Protein AF-A0A8J3HNH3-F1 (afdb_monomer)

Radius of gyration: 20.87 Å; Cα contacts (8 Å, |Δi|>4): 394; chains: 1; bounding box: 49×55×54 Å

Structure (mmCIF, N/CA/C/O backbone):
data_AF-A0A8J3HNH3-F1
#
_entry.id   AF-A0A8J3HNH3-F1
#
loop_
_atom_site.group_PDB
_atom_site.id
_atom_site.type_symbol
_atom_site.label_atom_id
_atom_site.label_alt_id
_atom_site.label_comp_id
_atom_site.label_asym_id
_atom_site.label_entity_id
_atom_site.label_seq_id
_atom_site.pdbx_PDB_ins_code
_atom_site.Cartn_x
_atom_site.Cartn_y
_atom_site.Cartn_z
_atom_site.occupancy
_atom_site.B_iso_or_equiv
_atom_site.auth_seq_id
_atom_site.auth_comp_id
_atom_site.auth_asym_id
_atom_site.auth_atom_id
_atom_site.pdbx_PDB_model_num
ATOM 1 N N . MET A 1 1 ? 29.403 0.605 -7.554 1.00 23.56 1 MET A N 1
ATOM 2 C CA . MET A 1 1 ? 28.646 -0.046 -6.464 1.00 23.56 1 MET A CA 1
ATOM 3 C C . MET A 1 1 ? 27.361 0.737 -6.252 1.00 23.56 1 MET A C 1
ATOM 5 O O . MET A 1 1 ? 27.418 1.837 -5.718 1.00 23.56 1 MET A O 1
ATOM 9 N N . MET A 1 2 ? 26.238 0.238 -6.774 1.00 25.95 2 MET A N 1
ATOM 10 C CA . MET A 1 2 ? 24.921 0.852 -6.581 1.00 25.95 2 MET A CA 1
ATOM 11 C C . MET A 1 2 ? 24.388 0.459 -5.201 1.00 25.95 2 MET A C 1
ATOM 13 O O . MET A 1 2 ? 24.412 -0.712 -4.838 1.00 25.95 2 MET A O 1
ATOM 17 N N . THR A 1 3 ? 23.973 1.441 -4.407 1.00 26.77 3 THR A N 1
ATOM 18 C CA . THR A 1 3 ? 23.458 1.225 -3.056 1.00 26.77 3 THR A CA 1
ATOM 19 C C . THR A 1 3 ? 22.008 0.740 -3.096 1.00 26.77 3 THR A C 1
ATOM 21 O O . THR A 1 3 ? 21.167 1.254 -3.833 1.00 26.77 3 THR A O 1
ATOM 24 N N . THR A 1 4 ? 21.731 -0.237 -2.238 1.00 31.80 4 THR A N 1
ATOM 25 C CA . THR A 1 4 ? 20.471 -0.948 -1.958 1.00 31.80 4 THR A CA 1
ATOM 26 C C . THR A 1 4 ? 19.219 -0.076 -1.754 1.00 31.80 4 THR A C 1
ATOM 28 O O . THR A 1 4 ? 18.109 -0.596 -1.719 1.00 31.80 4 THR A O 1
ATOM 31 N N . SER A 1 5 ? 19.354 1.248 -1.634 1.00 29.47 5 SER A N 1
ATOM 32 C CA . SER A 1 5 ? 18.271 2.178 -1.296 1.00 29.47 5 SER A CA 1
ATOM 33 C C . SER A 1 5 ? 17.443 2.697 -2.480 1.00 29.47 5 SER A C 1
ATOM 35 O O . SER A 1 5 ? 16.354 3.218 -2.251 1.00 29.47 5 SER A O 1
ATOM 37 N N . ARG A 1 6 ? 17.901 2.568 -3.736 1.00 34.47 6 ARG A N 1
ATOM 38 C CA . ARG A 1 6 ? 17.205 3.177 -4.896 1.00 34.47 6 ARG A CA 1
ATOM 39 C C . ARG A 1 6 ? 16.018 2.375 -5.441 1.00 34.47 6 ARG A C 1
ATOM 41 O O . ARG A 1 6 ? 15.126 2.959 -6.036 1.00 34.47 6 ARG A O 1
ATOM 48 N N . TRP A 1 7 ? 15.974 1.063 -5.219 1.00 31.06 7 TRP A N 1
ATOM 49 C CA . TRP A 1 7 ? 14.894 0.197 -5.721 1.00 31.06 7 TRP A CA 1
ATOM 50 C C . TRP A 1 7 ? 13.784 0.042 -4.674 1.00 31.06 7 TRP A C 1
ATOM 52 O O . TRP A 1 7 ? 12.621 -0.180 -4.990 1.00 31.06 7 TRP A O 1
ATOM 62 N N . LEU A 1 8 ? 14.160 0.204 -3.402 1.00 34.78 8 LEU A N 1
ATOM 63 C CA . LEU A 1 8 ? 13.345 -0.076 -2.222 1.00 34.78 8 LEU A CA 1
ATOM 64 C C . LEU A 1 8 ? 12.588 1.141 -1.673 1.00 34.78 8 LEU A C 1
ATOM 66 O O . LEU A 1 8 ? 11.903 1.017 -0.661 1.00 34.78 8 LEU A O 1
ATOM 70 N N . GLY A 1 9 ? 12.658 2.305 -2.325 1.00 30.52 9 GLY A N 1
ATOM 71 C CA . GLY A 1 9 ? 12.018 3.537 -1.847 1.00 30.52 9 GLY A CA 1
ATOM 72 C C . GLY A 1 9 ? 10.480 3.528 -1.805 1.00 30.52 9 GLY A C 1
ATOM 73 O O . GLY A 1 9 ? 9.892 4.558 -1.470 1.00 30.52 9 GLY A O 1
ATOM 74 N N . TYR A 1 10 ? 9.821 2.418 -2.166 1.00 40.72 10 TYR A N 1
ATOM 75 C CA . TYR A 1 10 ? 8.392 2.429 -2.508 1.00 40.72 10 TYR A CA 1
ATOM 76 C C . TYR A 1 10 ? 7.541 1.274 -1.974 1.00 40.72 10 TYR A C 1
ATOM 78 O O . TYR A 1 10 ? 6.319 1.410 -1.946 1.00 40.72 10 TYR A O 1
ATOM 86 N N . LEU A 1 11 ? 8.127 0.183 -1.478 1.00 33.00 11 LEU A N 1
ATOM 87 C CA . LEU A 1 11 ? 7.339 -1.030 -1.209 1.00 33.00 11 LEU A CA 1
ATOM 88 C C . LEU A 1 11 ? 6.757 -1.122 0.214 1.00 33.00 11 LEU A C 1
ATOM 90 O O . LEU A 1 11 ? 5.915 -1.975 0.475 1.00 33.00 11 LEU A O 1
ATOM 94 N N . SER A 1 12 ? 7.123 -0.215 1.124 1.00 33.56 12 SER A N 1
ATOM 95 C CA . SER A 1 12 ? 6.609 -0.214 2.503 1.00 33.56 12 SER A CA 1
ATOM 96 C C . SER A 1 12 ? 6.764 1.146 3.195 1.00 33.56 12 SER A C 1
ATOM 98 O O . SER A 1 12 ? 7.046 1.214 4.394 1.00 33.56 12 SER A O 1
ATOM 100 N N . ASP A 1 13 ? 6.591 2.262 2.485 1.00 36.34 13 ASP A N 1
ATOM 101 C CA . ASP A 1 13 ? 6.639 3.568 3.150 1.00 36.34 13 ASP A CA 1
ATOM 102 C C . ASP A 1 13 ? 5.290 3.859 3.835 1.00 36.34 13 ASP A C 1
ATOM 104 O O . ASP A 1 13 ? 4.590 4.821 3.524 1.00 36.34 13 ASP A O 1
ATOM 108 N N . GLU A 1 14 ? 4.924 3.023 4.818 1.00 35.59 14 GLU A N 1
ATOM 109 C CA . GLU A 1 14 ? 3.932 3.380 5.841 1.00 35.59 14 GLU A CA 1
ATOM 110 C C . GLU A 1 14 ? 4.350 4.676 6.575 1.00 35.59 14 GLU A C 1
ATOM 112 O O . GLU A 1 14 ? 3.524 5.416 7.095 1.00 35.59 14 GLU A O 1
ATOM 117 N N . SER A 1 15 ? 5.631 5.038 6.489 1.00 35.09 15 SER A N 1
ATOM 118 C CA . SER A 1 15 ? 6.194 6.357 6.799 1.00 35.09 15 SER A CA 1
ATOM 119 C C . SER A 1 15 ? 5.564 7.527 6.009 1.00 35.09 15 SER A C 1
ATOM 121 O O . SER A 1 15 ? 5.600 8.666 6.464 1.00 35.09 15 SER A O 1
ATOM 123 N N . ARG A 1 16 ? 4.942 7.282 4.842 1.00 40.62 16 ARG A N 1
ATOM 124 C CA . ARG A 1 16 ? 4.192 8.279 4.038 1.00 40.62 16 ARG A CA 1
ATOM 125 C C . ARG A 1 16 ? 2.677 8.230 4.257 1.00 40.62 16 ARG A C 1
ATOM 127 O O . ARG A 1 16 ? 1.937 8.929 3.549 1.00 40.62 16 ARG A O 1
ATOM 134 N N . VAL A 1 17 ? 2.176 7.429 5.203 1.00 41.94 17 VAL A N 1
ATOM 135 C CA . VAL A 1 17 ? 0.729 7.260 5.485 1.00 41.94 17 VAL A CA 1
ATOM 136 C C . VAL A 1 17 ? 0.026 8.581 5.793 1.00 41.94 17 VAL A C 1
ATOM 138 O O . VAL A 1 17 ? -1.179 8.690 5.614 1.00 41.94 17 VAL A O 1
ATOM 141 N N . THR A 1 18 ? 0.773 9.630 6.111 1.00 47.69 18 THR A N 1
ATOM 142 C CA . THR A 1 18 ? 0.213 10.876 6.614 1.00 47.69 18 THR A CA 1
ATOM 143 C C . THR A 1 18 ? 0.353 12.078 5.660 1.00 47.69 18 THR A C 1
ATOM 145 O O . THR A 1 18 ? -0.045 13.184 6.019 1.00 47.69 18 THR A O 1
ATOM 148 N N . ALA A 1 19 ? 0.918 11.925 4.450 1.00 56.12 19 ALA A N 1
ATOM 149 C CA . ALA A 1 19 ? 1.040 13.040 3.496 1.00 56.12 19 ALA A CA 1
ATOM 150 C C . ALA A 1 19 ? -0.303 13.379 2.812 1.00 56.12 19 ALA A C 1
ATOM 152 O O . ALA A 1 19 ? -0.907 12.528 2.160 1.00 56.12 19 ALA A O 1
ATOM 153 N N . THR A 1 20 ? -0.751 14.631 2.925 1.00 63.88 20 THR A N 1
ATOM 154 C CA . THR A 1 20 ? -1.959 15.137 2.251 1.00 63.88 20 THR A CA 1
ATOM 155 C C . THR A 1 20 ? -1.769 15.223 0.731 1.00 63.88 20 THR A C 1
ATOM 157 O O . THR A 1 20 ? -0.636 15.289 0.248 1.00 63.88 20 THR A O 1
ATOM 160 N N . VAL A 1 21 ? -2.870 15.256 -0.032 1.00 69.88 21 VAL A N 1
ATOM 161 C CA . VAL A 1 21 ? -2.839 15.393 -1.504 1.00 69.88 21 VAL A CA 1
ATOM 162 C C . VAL A 1 21 ? -1.989 16.595 -1.966 1.00 69.88 21 VAL A C 1
ATOM 164 O O . VAL A 1 21 ? -1.092 16.365 -2.775 1.00 69.88 21 VAL A O 1
ATOM 167 N N . PRO A 1 22 ? -2.120 17.820 -1.403 1.00 70.31 22 PRO A N 1
ATOM 168 C CA . PRO A 1 22 ? -1.242 18.943 -1.760 1.00 70.31 22 PRO A CA 1
ATOM 169 C C . PRO A 1 22 ? 0.253 18.648 -1.611 1.00 70.31 22 PRO A C 1
ATOM 171 O O . PRO A 1 22 ? 1.041 18.927 -2.510 1.00 70.31 22 PRO A O 1
ATOM 174 N N . ARG A 1 23 ? 0.650 18.001 -0.510 1.00 71.25 23 ARG A N 1
ATOM 175 C CA . ARG A 1 23 ? 2.059 17.660 -0.257 1.00 71.25 23 ARG A CA 1
ATOM 176 C C . ARG A 1 23 ? 2.581 16.603 -1.221 1.00 71.25 23 ARG A C 1
ATOM 178 O O . ARG A 1 23 ? 3.775 16.567 -1.512 1.00 71.25 23 ARG A O 1
ATOM 185 N N . LEU A 1 24 ? 1.715 15.694 -1.661 1.00 75.06 24 LEU A N 1
ATOM 186 C CA . LEU A 1 24 ? 2.072 14.720 -2.683 1.00 75.06 24 LEU A CA 1
ATOM 187 C C . LEU A 1 24 ? 2.256 15.407 -4.042 1.00 75.06 24 LEU A C 1
ATOM 189 O O . LEU A 1 24 ? 3.242 15.091 -4.701 1.00 75.06 24 LEU A O 1
ATOM 193 N N . CYS A 1 25 ? 1.429 16.398 -4.401 1.00 79.12 25 CYS A N 1
ATOM 194 C CA . CYS A 1 25 ? 1.632 17.203 -5.614 1.00 79.12 25 CYS A CA 1
ATOM 195 C C . CYS A 1 25 ? 3.011 17.870 -5.642 1.00 79.12 25 CYS A C 1
ATOM 197 O O . CYS A 1 25 ? 3.749 17.682 -6.605 1.00 79.12 25 CYS A O 1
ATOM 199 N N . ASP A 1 26 ? 3.401 18.571 -4.570 1.00 79.56 26 ASP A N 1
ATOM 200 C CA . ASP A 1 26 ? 4.705 19.254 -4.504 1.00 79.56 26 ASP A CA 1
ATOM 201 C C . ASP A 1 26 ? 5.871 18.262 -4.659 1.00 79.56 26 ASP A C 1
ATOM 203 O O . ASP A 1 26 ? 6.874 18.523 -5.329 1.00 79.56 26 ASP A O 1
ATOM 207 N N . LYS A 1 27 ? 5.743 17.078 -4.043 1.00 81.00 27 LYS A N 1
ATOM 208 C CA . LYS A 1 27 ? 6.756 16.024 -4.160 1.00 81.00 27 LYS A CA 1
ATOM 209 C C . LYS A 1 27 ? 6.830 15.470 -5.582 1.00 81.00 27 LYS A C 1
ATOM 211 O O . LYS A 1 27 ? 7.944 15.257 -6.052 1.00 81.00 27 LYS A O 1
ATOM 216 N N . VAL A 1 28 ? 5.694 15.240 -6.242 1.00 83.94 28 VAL A N 1
ATOM 217 C CA . VAL A 1 28 ? 5.644 14.777 -7.638 1.00 83.94 28 VAL A CA 1
ATOM 218 C C . VAL A 1 28 ? 6.275 15.814 -8.564 1.00 83.94 28 VAL A C 1
ATOM 220 O O . VAL A 1 28 ? 7.138 15.457 -9.357 1.00 83.94 28 VAL A O 1
ATOM 223 N N . GLU A 1 29 ? 5.927 17.094 -8.424 1.00 85.12 29 GLU A N 1
ATOM 224 C CA . GLU A 1 29 ? 6.492 18.186 -9.231 1.00 85.12 29 GLU A CA 1
ATOM 225 C C . GLU A 1 29 ? 8.011 18.242 -9.157 1.00 85.12 29 GLU A C 1
ATOM 227 O O . GLU A 1 29 ? 8.688 18.255 -10.188 1.00 85.12 29 GLU A O 1
ATOM 232 N N . ARG A 1 30 ? 8.540 18.222 -7.932 1.00 84.38 30 ARG A N 1
ATOM 233 C CA . ARG A 1 30 ? 9.980 18.198 -7.703 1.00 84.38 30 ARG A CA 1
ATOM 234 C C . ARG A 1 30 ? 10.616 16.955 -8.323 1.00 84.38 30 ARG A C 1
ATOM 236 O O . ARG A 1 30 ? 11.609 17.077 -9.033 1.00 84.38 30 ARG A O 1
ATOM 243 N N . ARG A 1 31 ? 10.026 15.771 -8.122 1.00 84.50 31 ARG A N 1
ATOM 244 C CA . ARG A 1 31 ? 10.547 14.530 -8.716 1.00 84.50 31 ARG A CA 1
ATOM 245 C C . ARG A 1 31 ? 10.584 14.589 -10.236 1.00 84.50 31 ARG A C 1
ATOM 247 O O . ARG A 1 31 ? 11.608 14.230 -10.798 1.00 84.50 31 ARG A O 1
ATOM 254 N N . LEU A 1 32 ? 9.534 15.102 -10.876 1.00 86.62 32 LEU A N 1
ATOM 255 C CA . LEU A 1 32 ? 9.482 15.290 -12.327 1.00 86.62 32 LEU A CA 1
ATOM 256 C C . LEU A 1 32 ? 10.570 16.246 -12.838 1.00 86.62 32 LEU A C 1
ATOM 258 O O . LEU A 1 32 ? 11.081 16.043 -13.933 1.00 86.62 32 LEU A O 1
ATOM 262 N N . SER A 1 33 ? 10.941 17.276 -12.069 1.00 87.19 33 SER A N 1
ATOM 263 C CA . SER A 1 33 ? 12.029 18.195 -12.447 1.00 87.19 33 SER A CA 1
ATOM 264 C C . SER A 1 33 ? 13.440 17.626 -12.252 1.00 87.19 33 SER A C 1
ATOM 266 O O . SER A 1 33 ? 14.394 18.157 -12.811 1.00 87.19 33 SER A O 1
ATOM 268 N N . GLU A 1 34 ? 13.577 16.551 -11.473 1.00 88.00 34 GLU A N 1
ATOM 269 C CA . GLU A 1 34 ? 14.856 15.932 -11.097 1.00 88.00 34 GLU A CA 1
ATOM 270 C C . GLU A 1 34 ? 15.147 14.639 -11.885 1.00 88.00 34 GLU A C 1
ATOM 272 O O . GLU A 1 34 ? 16.095 13.922 -11.553 1.00 88.00 34 GLU A O 1
ATOM 277 N N . ILE A 1 35 ? 14.326 14.299 -12.889 1.00 88.56 35 ILE A N 1
ATOM 278 C CA . ILE A 1 35 ? 14.467 13.048 -13.644 1.00 88.56 35 ILE A CA 1
ATOM 279 C C . ILE A 1 35 ? 15.736 13.081 -14.494 1.00 88.56 35 ILE A C 1
ATOM 281 O O . ILE A 1 35 ? 15.908 13.899 -15.393 1.00 88.56 35 ILE A O 1
ATOM 285 N N . THR A 1 36 ? 16.610 12.124 -14.214 1.00 89.56 36 THR A N 1
ATOM 286 C CA . THR A 1 36 ? 17.877 11.883 -14.908 1.00 89.56 36 THR A CA 1
ATOM 287 C C . THR A 1 36 ? 18.074 10.410 -15.269 1.00 89.56 36 THR A C 1
ATOM 289 O O . THR A 1 36 ? 18.963 10.096 -16.056 1.00 89.56 36 THR A O 1
ATOM 292 N N . CYS A 1 37 ? 17.257 9.497 -14.729 1.00 88.56 37 CYS A N 1
ATOM 293 C CA . CYS A 1 37 ? 17.340 8.062 -15.004 1.00 88.56 37 CYS A CA 1
ATOM 294 C C . CYS A 1 37 ? 15.979 7.348 -14.917 1.00 88.56 37 CYS A C 1
ATOM 296 O O . CYS A 1 37 ? 15.042 7.849 -14.290 1.00 88.56 37 CYS A O 1
ATOM 298 N N . THR A 1 38 ? 15.910 6.134 -15.478 1.00 90.06 38 THR A N 1
ATOM 299 C CA . THR A 1 38 ? 14.727 5.252 -15.495 1.00 90.06 38 THR A CA 1
ATOM 300 C C . THR A 1 38 ? 14.096 5.062 -14.118 1.00 90.06 38 THR A C 1
ATOM 302 O O . THR A 1 38 ? 12.878 5.144 -13.982 1.00 90.06 38 THR A O 1
ATOM 305 N N . ALA A 1 39 ? 14.909 4.858 -13.076 1.00 87.38 39 ALA A N 1
ATOM 306 C CA . ALA A 1 39 ? 14.407 4.669 -11.716 1.00 87.38 39 ALA A CA 1
ATOM 307 C C . ALA A 1 39 ? 13.527 5.851 -11.280 1.00 87.38 39 ALA A C 1
ATOM 309 O O . ALA A 1 39 ? 12.406 5.648 -10.823 1.00 87.38 39 ALA A O 1
ATOM 310 N N . GLN A 1 40 ? 13.990 7.087 -11.507 1.00 87.81 40 GLN A N 1
ATOM 311 C CA . GLN A 1 40 ? 13.272 8.304 -11.118 1.00 87.81 40 GLN A CA 1
ATOM 312 C C . GLN A 1 40 ? 11.948 8.496 -11.873 1.00 87.81 40 GLN A C 1
ATOM 314 O O . GLN A 1 40 ? 11.040 9.129 -11.335 1.00 87.81 40 GLN A O 1
ATOM 319 N N . VAL A 1 41 ? 11.812 7.928 -13.077 1.00 91.50 41 VAL A N 1
ATOM 320 C CA . VAL A 1 41 ? 10.540 7.907 -13.815 1.00 91.50 41 VAL A CA 1
ATOM 321 C C . VAL A 1 41 ? 9.505 7.067 -13.063 1.00 91.50 41 VAL A C 1
ATOM 323 O O . VAL A 1 41 ? 8.431 7.577 -12.743 1.00 91.50 41 VAL A O 1
ATOM 326 N N . PHE A 1 42 ? 9.848 5.824 -12.703 1.00 90.50 42 PHE A N 1
ATOM 327 C CA . PHE A 1 42 ? 8.978 4.960 -11.891 1.00 90.50 42 PHE A CA 1
ATOM 328 C C . PHE A 1 42 ? 8.700 5.569 -10.512 1.00 90.50 42 PHE A C 1
ATOM 330 O O . PHE A 1 42 ? 7.571 5.541 -10.034 1.00 90.50 42 PHE A O 1
ATOM 337 N N . GLU A 1 43 ? 9.702 6.184 -9.875 1.00 86.12 43 GLU A N 1
ATOM 338 C CA . GLU A 1 43 ? 9.522 6.881 -8.597 1.00 86.12 43 GLU A CA 1
ATOM 339 C C . GLU A 1 43 ? 8.439 7.970 -8.666 1.00 86.12 43 GLU A C 1
ATOM 341 O O . GLU A 1 43 ? 7.570 8.054 -7.792 1.00 86.12 43 GLU A O 1
ATOM 346 N N . ALA A 1 44 ? 8.514 8.826 -9.690 1.00 87.81 44 ALA A N 1
ATOM 347 C CA . ALA A 1 44 ? 7.594 9.939 -9.878 1.00 87.81 44 ALA A CA 1
ATOM 348 C C . ALA A 1 44 ? 6.185 9.448 -10.234 1.00 87.81 44 ALA A C 1
ATOM 350 O O . ALA A 1 44 ? 5.213 9.910 -9.631 1.00 87.81 44 ALA A O 1
ATOM 351 N N . ALA A 1 45 ? 6.079 8.495 -11.164 1.00 91.38 45 ALA A N 1
ATOM 352 C CA . ALA A 1 45 ? 4.808 7.938 -11.612 1.00 91.38 45 ALA A CA 1
ATOM 353 C C . ALA A 1 45 ? 4.086 7.181 -10.488 1.00 91.38 45 ALA A C 1
ATOM 355 O O . ALA A 1 45 ? 2.930 7.486 -10.196 1.00 91.38 45 ALA A O 1
ATOM 356 N N . ASN A 1 46 ? 4.786 6.316 -9.751 1.00 89.12 46 ASN A N 1
ATOM 357 C CA . ASN A 1 46 ? 4.219 5.605 -8.608 1.00 89.12 46 ASN A CA 1
ATOM 358 C C . ASN A 1 46 ? 3.754 6.562 -7.490 1.00 89.12 46 ASN A C 1
ATOM 360 O O . ASN A 1 46 ? 2.695 6.372 -6.886 1.00 89.12 46 ASN A O 1
ATOM 364 N N . LEU A 1 47 ? 4.520 7.625 -7.211 1.00 86.19 47 LEU A N 1
ATOM 365 C CA . LEU A 1 47 ? 4.108 8.646 -6.243 1.00 86.19 47 LEU A CA 1
ATOM 366 C C . LEU A 1 47 ? 2.844 9.388 -6.699 1.00 86.19 47 LEU A C 1
ATOM 368 O O . LEU A 1 47 ? 1.977 9.697 -5.878 1.00 86.19 47 LEU A O 1
ATOM 372 N N . PHE A 1 48 ? 2.740 9.661 -7.997 1.00 89.12 48 PHE A N 1
ATOM 373 C CA . PHE A 1 48 ? 1.579 10.303 -8.590 1.00 89.12 48 PHE A CA 1
ATOM 374 C C . PHE A 1 48 ? 0.350 9.383 -8.602 1.00 89.12 48 PHE A C 1
ATOM 376 O O . PHE A 1 48 ? -0.732 9.822 -8.221 1.00 89.12 48 PHE A O 1
ATOM 383 N N . ALA A 1 49 ? 0.508 8.091 -8.902 1.00 89.50 49 ALA A N 1
ATOM 384 C CA . ALA A 1 49 ? -0.563 7.102 -8.788 1.00 89.50 49 ALA A CA 1
ATOM 385 C C . ALA A 1 49 ? -1.117 7.022 -7.351 1.00 89.50 49 ALA A C 1
ATOM 387 O O . ALA A 1 49 ? -2.333 7.023 -7.148 1.00 89.50 49 ALA A O 1
ATOM 388 N N . LEU A 1 50 ? -0.245 7.047 -6.332 1.00 83.06 50 LEU A N 1
ATOM 389 C CA . LEU A 1 50 ? -0.663 7.122 -4.925 1.00 83.06 50 LEU A CA 1
ATOM 390 C C . LEU A 1 50 ? -1.439 8.412 -4.616 1.00 83.06 50 LEU A C 1
ATOM 392 O O . LEU A 1 50 ? -2.420 8.381 -3.869 1.00 83.06 50 LEU A O 1
ATOM 396 N N . MET A 1 51 ? -0.992 9.546 -5.157 1.00 84.31 51 MET A N 1
ATOM 397 C CA . MET A 1 51 ? -1.672 10.831 -5.002 1.00 84.31 51 MET A CA 1
ATOM 398 C C . MET A 1 51 ? -3.083 10.792 -5.600 1.00 84.31 51 MET A C 1
ATOM 400 O O . MET A 1 51 ? -4.029 11.168 -4.910 1.00 84.31 51 MET A O 1
ATOM 404 N N . LEU A 1 52 ? -3.225 10.305 -6.837 1.00 84.75 52 LEU A N 1
ATOM 405 C CA . LEU A 1 52 ? -4.509 10.155 -7.529 1.00 84.75 52 LEU A CA 1
ATOM 406 C C . LEU A 1 52 ? -5.456 9.239 -6.753 1.00 84.75 52 LEU A C 1
ATOM 408 O O . LEU A 1 52 ? -6.594 9.617 -6.482 1.00 84.75 52 LEU A O 1
ATOM 412 N N . PHE A 1 53 ? -4.962 8.087 -6.291 1.00 82.25 53 PHE A N 1
ATOM 413 C CA . PHE A 1 53 ? -5.744 7.179 -5.455 1.00 82.25 53 PHE A CA 1
ATOM 414 C C . PHE A 1 53 ? -6.253 7.865 -4.177 1.00 82.25 53 PHE A C 1
ATOM 416 O O . PHE A 1 53 ? -7.429 7.753 -3.839 1.00 82.25 53 PHE A O 1
ATOM 423 N N . ARG A 1 54 ? -5.400 8.633 -3.482 1.00 76.00 54 ARG A N 1
ATOM 424 C CA . ARG A 1 54 ? -5.803 9.394 -2.282 1.00 76.00 54 ARG A CA 1
ATOM 425 C C . ARG A 1 54 ? -6.780 10.528 -2.578 1.00 76.00 54 ARG A C 1
ATOM 427 O O . ARG A 1 54 ? -7.550 10.889 -1.696 1.00 76.00 54 ARG A O 1
ATOM 434 N N . ALA A 1 55 ? -6.750 11.081 -3.785 1.00 75.19 55 ALA A N 1
ATOM 435 C CA . ALA A 1 55 ? -7.720 12.066 -4.251 1.00 75.19 55 ALA A CA 1
ATOM 436 C C . ALA A 1 55 ? -9.056 11.432 -4.694 1.00 75.19 55 ALA A C 1
ATOM 438 O O . ALA A 1 55 ? -9.949 12.152 -5.128 1.00 75.19 55 ALA A O 1
ATOM 439 N N . GLY A 1 56 ? -9.203 10.102 -4.612 1.00 76.00 56 GLY A N 1
ATOM 440 C CA . GLY A 1 56 ? -10.382 9.375 -5.091 1.00 76.00 56 GLY A CA 1
ATOM 441 C C . GLY A 1 56 ? -10.402 9.140 -6.607 1.00 76.00 56 GLY A C 1
ATOM 442 O O . GLY A 1 56 ? -11.339 8.530 -7.117 1.00 76.00 56 GLY A O 1
ATOM 443 N N . MET A 1 57 ? -9.360 9.557 -7.330 1.00 83.94 57 MET A N 1
ATOM 444 C CA . MET A 1 57 ? -9.222 9.441 -8.788 1.00 83.94 57 MET A CA 1
ATOM 445 C C . MET A 1 57 ? -8.667 8.058 -9.164 1.00 83.94 57 MET A C 1
ATOM 447 O O . MET A 1 57 ? -7.538 7.906 -9.630 1.00 83.94 57 MET A O 1
ATOM 451 N N . THR A 1 58 ? -9.456 7.020 -8.880 1.00 85.94 58 THR A N 1
ATOM 452 C CA . THR A 1 58 ? -9.038 5.610 -8.990 1.00 85.94 58 THR A CA 1
ATOM 453 C C . THR A 1 58 ? -8.728 5.189 -10.430 1.00 85.94 58 THR A C 1
ATOM 455 O O . THR A 1 58 ? -7.747 4.478 -10.658 1.00 85.94 58 THR A O 1
ATOM 458 N N . ASP A 1 59 ? -9.517 5.648 -11.401 1.00 90.06 59 ASP A N 1
ATOM 459 C CA . ASP A 1 59 ? -9.328 5.301 -12.815 1.00 90.06 59 ASP A CA 1
ATOM 460 C C . ASP A 1 59 ? -8.076 5.962 -13.406 1.00 90.06 59 ASP A C 1
ATOM 462 O O . ASP A 1 59 ? -7.318 5.328 -14.145 1.00 90.06 59 ASP A O 1
ATOM 466 N N . ASP A 1 60 ? -7.783 7.200 -13.006 1.00 91.50 60 ASP A N 1
ATOM 467 C CA . ASP A 1 60 ? -6.547 7.879 -13.395 1.00 91.50 60 ASP A CA 1
ATOM 468 C C . ASP A 1 60 ? -5.327 7.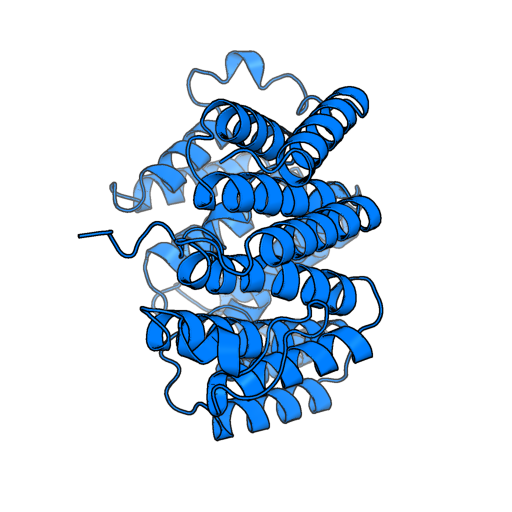197 -12.763 1.00 91.50 60 ASP A C 1
ATOM 470 O O . ASP A 1 60 ? -4.320 6.969 -13.433 1.00 91.50 60 ASP A O 1
ATOM 474 N N . ALA A 1 61 ? -5.420 6.789 -11.490 1.00 91.06 61 ALA A N 1
ATOM 475 C CA . ALA A 1 61 ? -4.356 6.028 -10.833 1.00 91.06 61 ALA A CA 1
ATOM 476 C C . ALA A 1 61 ? -4.072 4.702 -11.563 1.00 91.06 61 ALA A C 1
ATOM 478 O O . ALA A 1 61 ? -2.910 4.337 -11.765 1.00 91.06 61 ALA A O 1
ATOM 479 N N . ARG A 1 62 ? -5.127 4.003 -12.003 1.00 93.44 62 ARG A N 1
ATOM 480 C CA . ARG A 1 62 ? -5.035 2.781 -12.817 1.00 93.44 62 ARG A CA 1
ATOM 481 C C . ARG A 1 62 ? -4.377 3.057 -14.170 1.00 93.44 62 ARG A C 1
ATOM 483 O O . ARG A 1 62 ? -3.492 2.307 -14.577 1.00 93.44 62 ARG A O 1
ATOM 490 N N . THR A 1 63 ? -4.762 4.147 -14.830 1.00 95.56 63 THR A N 1
ATOM 491 C CA . THR A 1 63 ? -4.187 4.581 -16.113 1.00 95.56 63 THR A CA 1
ATOM 492 C C . THR A 1 63 ? -2.682 4.812 -15.999 1.00 95.56 63 THR A C 1
ATOM 494 O O . THR A 1 63 ? -1.920 4.295 -16.818 1.00 95.56 63 THR A O 1
ATOM 497 N N . VAL A 1 64 ? -2.234 5.505 -14.947 1.00 95.31 64 VAL A N 1
ATOM 498 C CA . VAL A 1 64 ? -0.802 5.726 -14.685 1.00 95.31 64 VAL A CA 1
ATOM 499 C C . VAL A 1 64 ? -0.070 4.401 -14.458 1.00 95.31 64 VAL A C 1
ATOM 501 O O . VAL A 1 64 ? 0.964 4.176 -15.080 1.00 95.31 64 VAL A O 1
ATOM 504 N N . CYS A 1 65 ? -0.625 3.479 -13.663 1.00 96.25 65 CYS A N 1
ATOM 505 C CA . CYS A 1 65 ? 0.015 2.180 -13.412 1.00 96.25 65 CYS A CA 1
ATOM 506 C C . CYS A 1 65 ? 0.170 1.345 -14.699 1.00 96.25 65 CYS A C 1
ATOM 508 O O . CYS A 1 65 ? 1.222 0.749 -14.931 1.00 96.25 65 CYS A O 1
ATOM 510 N N . HIS A 1 66 ? -0.843 1.318 -15.572 1.00 97.12 66 HIS A N 1
ATOM 511 C CA . HIS A 1 66 ? -0.717 0.656 -16.876 1.00 97.12 66 HIS A CA 1
ATOM 512 C C . HIS A 1 66 ? 0.310 1.350 -17.780 1.00 97.12 66 HIS A C 1
ATOM 514 O O . HIS A 1 66 ? 1.056 0.673 -18.489 1.00 97.12 66 HIS A O 1
ATOM 520 N N . ALA A 1 67 ? 0.400 2.681 -17.736 1.00 96.94 67 ALA A N 1
ATOM 521 C CA . ALA A 1 67 ? 1.412 3.425 -18.479 1.00 96.94 67 ALA A CA 1
ATOM 522 C C . ALA A 1 67 ? 2.839 3.132 -17.981 1.00 96.94 67 ALA A C 1
ATOM 524 O O . ALA A 1 67 ? 3.746 3.012 -18.807 1.00 96.94 67 ALA A O 1
ATOM 525 N N . GLU A 1 68 ? 3.040 2.941 -16.672 1.00 96.44 68 GLU A N 1
ATOM 526 C CA . GLU A 1 68 ? 4.313 2.485 -16.092 1.00 96.44 68 GLU A CA 1
ATOM 527 C C . GLU A 1 68 ? 4.698 1.082 -16.584 1.00 96.44 68 GLU A C 1
ATOM 529 O O . GLU A 1 68 ? 5.840 0.862 -16.989 1.00 96.44 68 GLU A O 1
ATOM 534 N N . LEU A 1 69 ? 3.749 0.140 -16.620 1.00 97.00 69 LEU A N 1
ATOM 535 C CA . LEU A 1 69 ? 3.988 -1.207 -17.154 1.00 97.00 69 LEU A CA 1
ATOM 536 C C . LEU A 1 69 ? 4.303 -1.181 -18.657 1.00 97.00 69 LEU A C 1
ATOM 538 O O . LEU A 1 69 ? 5.239 -1.839 -19.113 1.00 97.00 69 LEU A O 1
ATOM 542 N N . ALA A 1 70 ? 3.581 -0.373 -19.435 1.00 96.50 70 ALA A N 1
ATOM 543 C CA . ALA A 1 70 ? 3.864 -0.191 -20.855 1.00 96.50 70 ALA A CA 1
ATOM 544 C C . ALA A 1 70 ? 5.237 0.467 -21.087 1.00 96.50 70 ALA A C 1
ATOM 546 O O . ALA A 1 70 ? 5.956 0.087 -22.014 1.00 96.50 70 ALA A O 1
ATOM 547 N N . PHE A 1 71 ? 5.620 1.435 -20.246 1.00 95.62 71 PHE A N 1
ATOM 548 C CA . PHE A 1 71 ? 6.956 2.029 -20.255 1.00 95.62 71 PHE A CA 1
ATOM 549 C C . PHE A 1 71 ? 8.025 0.978 -19.965 1.00 95.62 71 PHE A C 1
ATOM 551 O O . PHE A 1 71 ? 8.986 0.896 -20.727 1.00 95.62 71 PHE A O 1
ATOM 558 N N . ALA A 1 72 ? 7.822 0.123 -18.955 1.00 95.50 72 ALA A N 1
ATOM 559 C CA . ALA A 1 72 ? 8.721 -0.986 -18.657 1.00 95.50 72 ALA A CA 1
ATOM 560 C C . ALA A 1 72 ? 8.940 -1.873 -19.891 1.00 95.50 72 ALA A C 1
ATOM 562 O O . ALA A 1 72 ? 10.075 -2.057 -20.328 1.00 95.50 72 ALA A O 1
ATOM 563 N N . LEU A 1 73 ? 7.857 -2.349 -20.514 1.00 95.50 73 LEU A N 1
ATOM 564 C CA . LEU A 1 73 ? 7.921 -3.237 -21.679 1.00 95.50 73 LEU A CA 1
ATOM 565 C C . LEU A 1 73 ? 8.655 -2.609 -22.876 1.00 95.50 73 LEU A C 1
ATOM 567 O O . LEU A 1 73 ? 9.406 -3.304 -23.560 1.00 95.50 73 LEU A O 1
ATOM 571 N N . ARG A 1 74 ? 8.528 -1.293 -23.105 1.00 94.69 74 ARG A N 1
ATOM 572 C CA . ARG A 1 74 ? 9.291 -0.584 -24.156 1.00 94.69 74 ARG A CA 1
ATOM 573 C C . ARG A 1 74 ? 10.805 -0.571 -23.917 1.00 94.69 74 ARG A C 1
ATOM 575 O O . ARG A 1 74 ? 11.560 -0.302 -24.852 1.00 94.69 74 ARG A O 1
ATOM 582 N N . ARG A 1 75 ? 11.263 -0.841 -22.691 1.00 93.06 75 ARG A N 1
ATOM 583 C CA . ARG A 1 75 ? 12.691 -0.950 -22.356 1.00 93.06 75 ARG A CA 1
ATOM 584 C C . ARG A 1 75 ? 13.247 -2.359 -22.513 1.00 93.06 75 ARG A C 1
ATOM 586 O O . ARG A 1 75 ? 14.443 -2.556 -22.300 1.00 93.06 75 ARG A O 1
ATOM 593 N N . ARG A 1 76 ? 12.424 -3.338 -22.893 1.00 93.69 76 ARG A N 1
ATOM 594 C CA . ARG A 1 76 ? 12.889 -4.700 -23.160 1.00 93.69 76 ARG A CA 1
ATOM 595 C C . ARG A 1 76 ? 14.041 -4.678 -24.170 1.00 93.69 76 ARG A C 1
ATOM 597 O O . ARG A 1 76 ? 13.958 -4.040 -25.216 1.00 93.69 76 ARG A O 1
ATOM 604 N N . GLY A 1 77 ? 15.133 -5.359 -23.827 1.00 91.88 77 GLY A N 1
ATOM 605 C CA . GLY A 1 77 ? 16.355 -5.405 -24.637 1.00 91.88 77 GLY A CA 1
ATOM 606 C C . GLY A 1 77 ? 17.314 -4.220 -24.456 1.00 91.88 77 GLY A C 1
ATOM 607 O O . GLY A 1 77 ? 18.405 -4.249 -25.020 1.00 91.88 77 GLY A O 1
ATOM 608 N N . ARG A 1 78 ? 16.966 -3.197 -23.661 1.00 93.69 78 ARG A N 1
ATOM 609 C CA . ARG A 1 78 ? 17.915 -2.149 -23.249 1.00 93.69 78 ARG A CA 1
ATOM 610 C C . ARG A 1 78 ? 18.835 -2.655 -22.135 1.00 93.69 78 ARG A C 1
ATOM 612 O O . ARG A 1 78 ? 18.518 -3.617 -21.437 1.00 93.69 78 ARG A O 1
ATOM 619 N N . SER A 1 79 ? 19.971 -1.985 -21.941 1.00 92.56 79 SER A N 1
ATOM 620 C CA . SER A 1 79 ? 20.964 -2.359 -20.921 1.00 92.56 79 SER A CA 1
ATOM 621 C C . SER A 1 79 ? 20.424 -2.305 -19.488 1.00 92.56 79 SER A C 1
ATOM 623 O O . SER A 1 79 ? 20.919 -3.021 -18.626 1.00 92.56 79 SER A O 1
ATOM 625 N N . ASP A 1 80 ? 19.408 -1.478 -19.236 1.00 91.38 80 ASP A N 1
ATOM 626 C CA . ASP A 1 80 ? 18.733 -1.326 -17.945 1.00 91.38 80 ASP A CA 1
ATOM 627 C C . ASP A 1 80 ? 17.478 -2.209 -17.804 1.00 91.38 80 ASP A C 1
ATOM 629 O O . ASP A 1 80 ? 16.730 -2.075 -16.831 1.00 91.38 80 ASP A O 1
ATOM 633 N N . TRP A 1 81 ? 17.228 -3.130 -18.747 1.00 94.19 81 TRP A N 1
ATOM 634 C CA . TRP A 1 81 ? 16.107 -4.074 -18.668 1.00 94.19 81 TRP A CA 1
ATOM 635 C C . TRP A 1 81 ? 16.071 -4.859 -17.347 1.00 94.19 81 TRP A C 1
ATOM 637 O O . TRP A 1 81 ? 15.009 -4.885 -16.724 1.00 94.19 81 TRP A O 1
ATOM 647 N N . PRO A 1 82 ? 17.192 -5.422 -16.846 1.00 92.31 82 PRO A N 1
ATOM 648 C CA . PRO A 1 82 ? 17.178 -6.174 -15.590 1.00 92.31 82 PRO A CA 1
ATOM 649 C C . PRO A 1 82 ? 16.668 -5.380 -14.380 1.00 92.31 82 PRO A C 1
ATOM 651 O O . PRO A 1 82 ? 16.010 -5.932 -13.499 1.00 92.31 82 PRO A O 1
ATOM 654 N N . GLU A 1 83 ? 16.958 -4.081 -14.340 1.00 90.56 83 GLU A N 1
ATOM 655 C CA . GLU A 1 83 ? 16.535 -3.172 -13.271 1.00 90.56 83 GLU A CA 1
ATOM 656 C C . GLU A 1 83 ? 15.079 -2.737 -13.484 1.00 90.56 83 GLU A C 1
ATOM 658 O O . GLU A 1 83 ? 14.274 -2.713 -12.554 1.00 90.56 83 GLU A O 1
ATOM 663 N N . THR A 1 84 ? 14.708 -2.493 -14.742 1.00 92.56 84 THR A N 1
ATOM 664 C CA . THR A 1 84 ? 13.344 -2.141 -15.155 1.00 92.56 84 THR A CA 1
ATOM 665 C C . THR A 1 84 ? 12.325 -3.223 -14.796 1.00 92.56 84 THR A C 1
ATOM 667 O O . THR A 1 84 ? 11.230 -2.900 -14.337 1.00 92.56 84 THR A O 1
ATOM 670 N N . VAL A 1 85 ? 12.691 -4.502 -14.937 1.00 91.56 85 VAL A N 1
ATOM 671 C CA . VAL A 1 85 ? 11.859 -5.642 -14.514 1.00 91.56 85 VAL A CA 1
ATOM 672 C C . VAL A 1 85 ? 11.498 -5.543 -13.031 1.00 91.56 85 VAL A C 1
ATOM 674 O O . VAL A 1 85 ? 10.349 -5.776 -12.659 1.00 91.56 85 VAL A O 1
ATOM 677 N N . ALA A 1 86 ? 12.447 -5.151 -12.177 1.00 90.38 86 ALA A N 1
ATOM 678 C CA . ALA A 1 86 ? 12.182 -4.980 -10.753 1.00 90.38 86 ALA A CA 1
ATOM 679 C C . ALA A 1 86 ? 11.289 -3.762 -10.469 1.00 90.38 86 ALA A C 1
ATOM 681 O O . ALA A 1 86 ? 10.400 -3.851 -9.623 1.00 90.38 86 ALA A O 1
ATOM 682 N N . PHE A 1 87 ? 11.467 -2.651 -11.193 1.00 90.38 87 PHE A N 1
ATOM 683 C CA . PHE A 1 87 ? 10.606 -1.473 -11.037 1.00 90.38 87 PHE A CA 1
ATOM 684 C C . PHE A 1 87 ? 9.153 -1.741 -11.447 1.00 90.38 87 PHE A C 1
ATOM 686 O O . PHE A 1 87 ? 8.240 -1.256 -10.781 1.00 90.38 87 PHE A O 1
ATOM 693 N N . ALA A 1 88 ? 8.925 -2.569 -12.471 1.00 93.38 88 ALA A N 1
ATOM 694 C CA . ALA A 1 88 ? 7.589 -2.921 -12.960 1.00 93.38 88 ALA A CA 1
ATOM 695 C C . ALA A 1 88 ? 6.723 -3.685 -11.937 1.00 93.38 88 ALA A C 1
ATOM 697 O O . ALA A 1 88 ? 5.496 -3.696 -12.038 1.00 93.38 88 ALA A O 1
ATOM 698 N N . VAL A 1 89 ? 7.331 -4.285 -10.911 1.00 92.19 89 VAL A N 1
ATOM 699 C CA . VAL A 1 89 ? 6.595 -4.981 -9.845 1.00 92.19 89 VAL A CA 1
ATOM 700 C C . VAL A 1 89 ? 5.740 -4.012 -9.016 1.00 92.19 89 VAL A C 1
ATOM 702 O O . VAL A 1 89 ? 4.653 -4.374 -8.570 1.00 92.19 89 VAL A O 1
ATOM 705 N N . GLN A 1 90 ? 6.173 -2.762 -8.836 1.00 88.69 90 GLN A N 1
ATOM 706 C CA . GLN A 1 90 ? 5.432 -1.775 -8.047 1.00 88.69 90 GLN A CA 1
ATOM 707 C C . GLN A 1 90 ? 4.085 -1.352 -8.674 1.00 88.69 90 GLN A C 1
ATOM 709 O O . GLN A 1 90 ? 3.074 -1.438 -7.970 1.00 88.69 90 GLN A O 1
ATOM 714 N N . PRO A 1 91 ? 4.005 -0.918 -9.949 1.00 93.44 91 PRO A N 1
ATOM 715 C CA . PRO A 1 91 ? 2.721 -0.603 -10.571 1.00 93.44 91 PR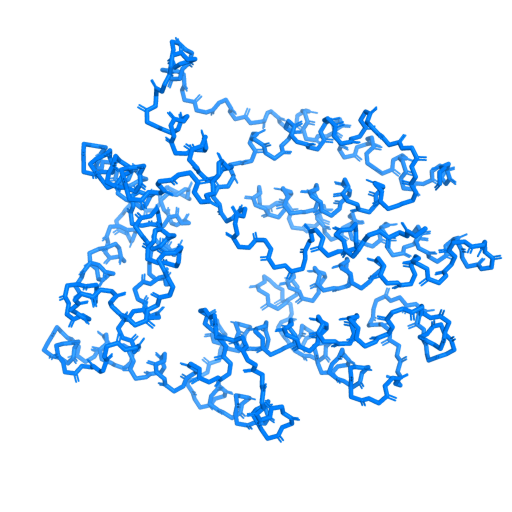O A CA 1
ATOM 716 C C . PRO A 1 91 ? 1.809 -1.833 -10.659 1.00 93.44 91 PRO A C 1
ATOM 718 O O . PRO A 1 91 ? 0.602 -1.696 -10.472 1.00 93.44 91 PRO A O 1
ATOM 721 N N . GLN A 1 92 ? 2.360 -3.045 -10.818 1.00 94.81 92 GLN A N 1
ATOM 722 C CA . GLN A 1 92 ? 1.572 -4.278 -10.710 1.00 94.81 92 GLN A CA 1
ATOM 723 C C . GLN A 1 92 ? 0.920 -4.423 -9.329 1.00 94.81 92 GLN A C 1
ATOM 725 O O . GLN A 1 92 ? -0.281 -4.669 -9.230 1.00 94.81 92 GLN A O 1
ATOM 730 N N . ILE A 1 93 ? 1.690 -4.261 -8.250 1.00 91.56 93 ILE A N 1
ATOM 731 C CA . ILE A 1 93 ? 1.160 -4.311 -6.880 1.00 91.56 93 ILE A CA 1
ATOM 732 C C . ILE A 1 93 ? 0.074 -3.247 -6.682 1.00 91.56 93 ILE A C 1
ATOM 734 O O . ILE A 1 93 ? -0.949 -3.521 -6.054 1.00 91.56 93 ILE A O 1
ATOM 738 N N . ASN A 1 94 ? 0.263 -2.044 -7.228 1.00 90.25 94 ASN A N 1
ATOM 739 C CA . ASN A 1 94 ? -0.744 -0.990 -7.146 1.00 90.25 94 ASN A CA 1
ATOM 740 C C . ASN A 1 94 ? -2.046 -1.387 -7.845 1.00 90.25 94 ASN A C 1
ATOM 742 O O . ASN A 1 94 ? -3.100 -1.226 -7.240 1.00 90.25 94 ASN A O 1
ATOM 746 N N . LEU A 1 95 ? -1.996 -1.952 -9.056 1.00 93.19 95 LEU A N 1
ATOM 747 C CA . LEU A 1 95 ? -3.194 -2.437 -9.755 1.00 93.19 95 LEU A CA 1
ATOM 748 C C . LEU A 1 95 ? -3.953 -3.477 -8.920 1.00 93.19 95 LEU A C 1
ATOM 750 O O . LEU A 1 95 ? -5.159 -3.338 -8.718 1.00 93.19 95 LEU A O 1
ATOM 754 N N . LEU A 1 96 ? -3.238 -4.440 -8.329 1.00 91.38 96 LEU A N 1
ATOM 755 C CA . LEU A 1 96 ? -3.843 -5.447 -7.450 1.00 91.38 96 LEU A CA 1
ATOM 756 C C . LEU A 1 96 ? -4.471 -4.837 -6.195 1.00 91.38 96 LEU A C 1
ATOM 758 O O . LEU A 1 96 ? -5.513 -5.305 -5.738 1.00 91.38 96 LEU A O 1
ATOM 762 N N . ARG A 1 97 ? -3.873 -3.778 -5.637 1.00 87.81 97 ARG A N 1
ATOM 763 C CA . ARG A 1 97 ? -4.459 -3.016 -4.523 1.00 87.81 97 ARG A CA 1
ATOM 764 C C . ARG A 1 97 ? -5.709 -2.259 -4.952 1.00 87.81 97 ARG A C 1
ATOM 766 O O . ARG A 1 97 ? -6.679 -2.254 -4.200 1.00 87.81 97 ARG A O 1
ATOM 773 N N . LEU A 1 98 ? -5.703 -1.627 -6.126 1.00 86.19 98 LEU A N 1
ATOM 774 C CA . LEU A 1 98 ? -6.870 -0.917 -6.657 1.00 86.19 98 LEU A CA 1
ATOM 775 C C . LEU A 1 98 ? -8.042 -1.889 -6.855 1.00 86.19 98 LEU A C 1
ATOM 777 O O . LEU A 1 98 ? -9.151 -1.601 -6.405 1.00 86.19 98 LEU A O 1
ATOM 781 N N . ASP A 1 99 ? -7.787 -3.069 -7.423 1.00 87.62 99 ASP A N 1
ATOM 782 C CA . ASP A 1 99 ? -8.794 -4.126 -7.551 1.00 87.62 99 ASP A CA 1
ATOM 783 C C . ASP A 1 99 ? -9.231 -4.677 -6.191 1.00 87.62 99 ASP A C 1
ATOM 785 O O . ASP A 1 99 ? -10.419 -4.724 -5.884 1.00 87.62 99 ASP A O 1
ATOM 789 N N . GLY A 1 100 ? -8.274 -5.042 -5.337 1.00 81.44 100 GLY A N 1
ATOM 790 C CA . GLY A 1 100 ? -8.532 -5.665 -4.043 1.00 81.44 100 GLY A CA 1
ATOM 791 C C . GLY A 1 100 ? -9.265 -4.761 -3.049 1.00 81.44 100 GLY A C 1
ATOM 792 O O . GLY A 1 100 ? -10.074 -5.234 -2.250 1.00 81.44 100 GLY A O 1
ATOM 793 N N . TYR A 1 101 ? -8.995 -3.455 -3.066 1.00 75.62 101 TYR A N 1
ATOM 794 C CA . TYR A 1 101 ? -9.577 -2.509 -2.115 1.00 75.62 101 TYR A CA 1
ATOM 795 C C . TYR A 1 101 ? -10.873 -1.875 -2.622 1.00 75.62 101 TYR A C 1
ATOM 797 O O . TYR A 1 101 ? -11.839 -1.782 -1.855 1.00 75.62 101 TYR A O 1
ATOM 805 N N . ALA A 1 102 ? -10.904 -1.453 -3.886 1.00 67.00 102 ALA A N 1
ATOM 806 C CA . ALA A 1 102 ? -11.977 -0.627 -4.437 1.00 67.00 102 ALA A CA 1
ATOM 807 C C . ALA A 1 102 ? -12.761 -1.292 -5.582 1.00 67.00 102 ALA A C 1
ATOM 809 O O . ALA A 1 102 ? -13.855 -0.827 -5.888 1.00 67.00 102 ALA A O 1
ATOM 810 N N . GLY A 1 103 ? -12.245 -2.368 -6.184 1.00 74.69 103 GLY A N 1
ATOM 811 C CA . GLY A 1 103 ? -12.815 -2.993 -7.379 1.00 74.69 103 GLY A CA 1
ATOM 812 C C . GLY A 1 103 ? -13.133 -4.480 -7.211 1.00 74.69 103 GLY A C 1
ATOM 813 O O . GLY A 1 103 ? -13.761 -4.905 -6.237 1.00 74.69 103 GLY A O 1
ATOM 814 N N . ASP A 1 104 ? -12.723 -5.272 -8.203 1.00 87.25 104 ASP A N 1
ATOM 815 C CA . ASP A 1 104 ? -12.903 -6.722 -8.214 1.00 87.25 104 ASP A CA 1
ATOM 816 C C . ASP A 1 104 ? -11.922 -7.407 -7.249 1.00 87.25 104 ASP A C 1
ATOM 818 O O . ASP A 1 104 ? -10.776 -7.726 -7.575 1.00 87.25 104 ASP A O 1
ATOM 822 N N . HIS A 1 105 ? -12.399 -7.667 -6.035 1.00 86.38 105 HIS A N 1
ATOM 823 C CA . HIS A 1 105 ? -11.608 -8.333 -5.006 1.00 86.38 105 HIS A CA 1
ATOM 824 C C . HIS A 1 105 ? -11.123 -9.737 -5.405 1.00 86.38 105 HIS A C 1
ATOM 826 O O . HIS A 1 105 ? -10.039 -10.141 -4.981 1.00 86.38 105 HIS A O 1
ATOM 832 N N . HIS A 1 106 ? -11.878 -10.481 -6.222 1.00 89.94 106 HIS A N 1
ATOM 833 C CA . HIS A 1 106 ? -11.452 -11.800 -6.686 1.00 89.94 106 HIS A CA 1
ATOM 834 C C . HIS A 1 106 ? -10.274 -11.677 -7.647 1.00 89.94 106 HIS A C 1
ATOM 836 O O . HIS A 1 106 ? -9.336 -12.472 -7.565 1.00 89.94 106 HIS A O 1
ATOM 842 N N . ARG A 1 107 ? -10.294 -10.664 -8.522 1.00 90.94 107 ARG A N 1
ATOM 843 C CA . ARG A 1 107 ? -9.150 -10.321 -9.374 1.00 90.94 107 ARG A CA 1
ATOM 844 C C . ARG A 1 107 ? -7.928 -9.954 -8.533 1.00 90.94 107 ARG A C 1
ATOM 846 O O . ARG A 1 107 ? -6.864 -10.529 -8.744 1.00 90.94 107 ARG A O 1
ATOM 853 N N . GLY A 1 108 ? -8.096 -9.081 -7.537 1.00 91.12 108 GLY A N 1
ATOM 854 C CA . GLY A 1 108 ? -7.013 -8.681 -6.633 1.00 91.12 108 GLY A CA 1
ATOM 855 C C . GLY A 1 108 ? -6.378 -9.868 -5.896 1.00 91.12 108 GLY A C 1
ATOM 856 O O . GLY A 1 108 ? -5.159 -10.022 -5.905 1.00 91.12 108 GLY A O 1
ATOM 857 N N . LEU A 1 109 ? -7.192 -10.754 -5.306 1.00 91.94 109 LEU A N 1
ATOM 858 C CA . LEU A 1 109 ? -6.699 -11.952 -4.611 1.00 91.94 109 LEU A CA 1
ATOM 859 C C . LEU A 1 109 ? -6.008 -12.941 -5.556 1.00 91.94 109 LEU A C 1
ATOM 861 O O . LEU A 1 109 ? -4.977 -13.503 -5.192 1.00 91.94 109 LEU A O 1
ATOM 865 N N . ARG A 1 110 ? -6.537 -13.133 -6.769 1.00 94.00 110 ARG A N 1
ATOM 866 C CA . ARG A 1 110 ? -5.913 -13.996 -7.780 1.00 94.00 110 ARG A CA 1
ATOM 867 C C . ARG A 1 110 ? -4.542 -13.472 -8.195 1.00 94.00 110 ARG A C 1
ATOM 869 O O . ARG A 1 110 ? -3.576 -14.223 -8.166 1.00 94.00 110 ARG A O 1
ATOM 876 N N . GLY A 1 111 ? -4.425 -12.179 -8.486 1.00 94.25 111 GLY A N 1
ATOM 877 C CA . GLY A 1 111 ? -3.133 -11.601 -8.847 1.00 94.25 111 GLY A CA 1
ATOM 878 C C . GLY A 1 111 ? -2.122 -11.621 -7.692 1.00 94.25 111 GLY A C 1
ATOM 879 O O . GLY A 1 111 ? -0.930 -11.811 -7.917 1.00 94.25 111 GLY A O 1
ATOM 880 N N . LEU A 1 112 ? -2.572 -11.518 -6.434 1.00 93.81 112 LEU A N 1
ATOM 881 C CA . LEU A 1 112 ? -1.697 -11.726 -5.271 1.00 93.81 112 LEU A CA 1
ATOM 882 C C . LEU A 1 112 ? -1.215 -13.182 -5.160 1.00 93.81 112 LEU A C 1
ATOM 884 O O . LEU A 1 112 ? -0.074 -13.407 -4.760 1.00 93.81 112 LEU A O 1
ATOM 888 N N . GLN A 1 113 ? -2.035 -14.167 -5.540 1.00 93.50 113 GLN A N 1
ATOM 889 C CA . GLN A 1 113 ? -1.609 -15.570 -5.639 1.00 93.50 113 GLN A CA 1
ATOM 890 C C . GLN A 1 113 ? -0.596 -15.781 -6.774 1.00 93.50 113 GLN A C 1
ATOM 892 O O . GLN A 1 113 ? 0.375 -16.513 -6.596 1.00 93.50 113 GLN A O 1
ATOM 897 N N . GLU A 1 114 ? -0.763 -15.106 -7.910 1.00 94.50 114 GLU A N 1
ATOM 898 C CA . GLU A 1 114 ? 0.210 -15.131 -9.012 1.00 94.50 114 GLU A CA 1
ATOM 899 C C . GLU A 1 114 ? 1.556 -14.510 -8.585 1.00 94.50 114 GLU A C 1
ATOM 901 O O . GLU A 1 114 ? 2.615 -15.098 -8.810 1.00 94.50 114 GLU A O 1
ATOM 906 N N . LEU A 1 115 ? 1.541 -13.387 -7.852 1.00 93.94 115 LEU A N 1
ATOM 907 C CA . LEU A 1 115 ? 2.751 -12.820 -7.239 1.00 93.94 115 LEU A CA 1
ATOM 908 C C . LEU A 1 115 ? 3.369 -13.745 -6.176 1.00 93.94 115 LEU A C 1
ATOM 910 O O . LEU A 1 115 ? 4.597 -13.818 -6.052 1.00 93.94 115 LEU A O 1
ATOM 914 N N . ALA A 1 116 ? 2.542 -14.465 -5.412 1.00 92.81 116 ALA A N 1
ATOM 915 C CA . ALA A 1 116 ? 3.008 -15.470 -4.460 1.00 92.81 116 ALA A CA 1
ATOM 916 C C . ALA A 1 116 ? 3.798 -16.572 -5.176 1.00 92.81 116 ALA A C 1
ATOM 918 O O . ALA A 1 116 ? 4.864 -16.968 -4.705 1.00 92.81 116 ALA A O 1
ATOM 919 N N . GLU A 1 117 ? 3.301 -17.039 -6.323 1.00 92.69 117 GLU A N 1
ATOM 920 C CA . GLU A 1 117 ? 3.972 -18.038 -7.151 1.00 92.69 117 GLU A CA 1
ATOM 921 C C . GLU A 1 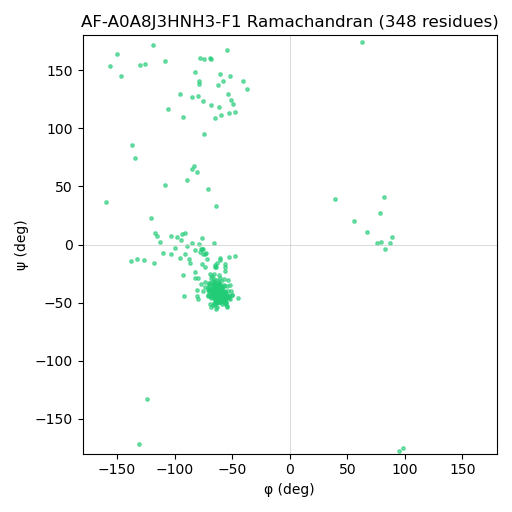117 ? 5.330 -17.537 -7.644 1.00 92.69 117 GLU A C 1
ATOM 923 O O .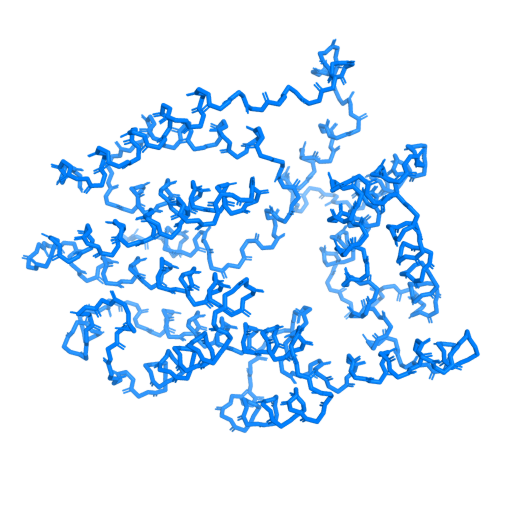 GLU A 1 117 ? 6.344 -18.188 -7.385 1.00 92.69 117 GLU A O 1
ATOM 928 N N . ILE A 1 118 ? 5.376 -16.327 -8.209 1.00 92.56 118 ILE A N 1
ATOM 929 C CA . ILE A 1 118 ? 6.622 -15.679 -8.647 1.00 92.56 118 ILE A CA 1
ATOM 930 C C . ILE A 1 118 ? 7.643 -15.624 -7.508 1.00 92.56 118 ILE A C 1
ATOM 932 O O . ILE A 1 118 ? 8.807 -15.980 -7.696 1.00 92.56 118 ILE A O 1
ATOM 936 N N . SER A 1 119 ? 7.223 -15.236 -6.302 1.00 91.50 119 SER A N 1
ATOM 937 C CA . SER A 1 119 ? 8.116 -15.187 -5.140 1.00 91.50 119 SER A CA 1
ATOM 938 C C . SER A 1 119 ? 8.633 -16.573 -4.719 1.00 91.50 119 SER A C 1
ATOM 940 O O . SER A 1 119 ? 9.782 -16.706 -4.293 1.00 91.50 119 SER A O 1
ATOM 942 N N . ARG A 1 120 ? 7.825 -17.632 -4.842 1.00 90.81 120 ARG A N 1
ATOM 943 C CA . ARG A 1 120 ? 8.219 -18.988 -4.420 1.00 90.81 120 ARG A CA 1
ATOM 944 C C . ARG A 1 120 ? 9.114 -19.686 -5.430 1.00 90.81 120 ARG A C 1
ATOM 946 O O . ARG A 1 120 ? 10.119 -20.274 -5.038 1.00 90.81 120 ARG A O 1
ATOM 953 N N . THR A 1 121 ? 8.743 -19.646 -6.703 1.00 90.75 121 THR A N 1
ATOM 954 C CA . THR A 1 121 ? 9.353 -20.497 -7.732 1.00 90.75 121 THR A CA 1
ATOM 955 C C . THR A 1 121 ? 10.207 -19.723 -8.721 1.00 90.75 121 THR A C 1
ATOM 957 O O . THR A 1 121 ? 10.894 -20.345 -9.528 1.00 90.75 121 THR A O 1
ATOM 960 N N . ARG A 1 122 ? 10.198 -18.379 -8.668 1.00 91.81 122 ARG A N 1
ATOM 961 C CA . ARG A 1 122 ? 10.720 -17.516 -9.747 1.00 91.81 122 ARG A CA 1
ATOM 962 C C . ARG A 1 122 ? 10.040 -17.825 -11.095 1.00 91.81 122 ARG A C 1
ATOM 964 O O . ARG A 1 122 ? 10.576 -17.497 -12.151 1.00 91.81 122 ARG A O 1
ATOM 971 N N . GLY A 1 123 ? 8.869 -18.462 -11.055 1.00 86.62 123 GLY A N 1
ATOM 972 C CA . GLY A 1 123 ? 8.066 -18.870 -12.201 1.00 86.62 123 GLY A CA 1
ATOM 973 C C . GLY A 1 123 ? 6.804 -18.022 -12.346 1.00 86.62 123 GLY A C 1
ATOM 974 O O . GLY A 1 123 ? 6.339 -17.418 -11.386 1.00 86.62 123 GLY A O 1
ATOM 975 N N . GLY A 1 124 ? 6.246 -17.976 -13.556 1.00 89.06 124 GLY A N 1
ATOM 976 C CA . GLY A 1 124 ? 5.032 -17.214 -13.866 1.00 89.06 124 GLY A CA 1
ATOM 977 C C . GLY A 1 124 ? 5.296 -15.849 -14.505 1.00 89.06 124 GLY A C 1
ATOM 978 O O . GLY A 1 124 ? 6.440 -15.514 -14.840 1.00 89.06 124 GLY A O 1
ATOM 979 N N . ALA A 1 125 ? 4.218 -15.089 -14.695 1.00 91.31 125 ALA A N 1
ATOM 980 C CA . ALA A 1 125 ? 4.209 -13.771 -15.322 1.00 91.31 125 ALA A CA 1
ATOM 981 C C . ALA A 1 125 ? 3.445 -12.756 -14.467 1.00 91.31 125 ALA A C 1
ATOM 983 O O . ALA A 1 125 ? 2.582 -13.142 -13.677 1.00 91.31 125 ALA A O 1
ATOM 984 N N . LEU A 1 126 ? 3.772 -11.469 -14.613 1.00 92.81 126 LEU A N 1
ATOM 985 C CA . LEU A 1 126 ? 2.991 -10.417 -13.968 1.00 92.81 126 LEU A CA 1
ATOM 986 C C . LEU A 1 126 ? 1.539 -10.427 -14.493 1.00 92.81 126 LEU A C 1
ATOM 988 O O . LEU A 1 126 ? 1.343 -10.526 -15.703 1.00 92.81 126 LEU A O 1
ATOM 992 N N . PRO A 1 127 ? 0.529 -10.277 -13.618 1.00 89.62 127 PRO A N 1
ATOM 993 C CA . PRO A 1 127 ? -0.883 -10.320 -14.011 1.00 89.62 127 PRO A CA 1
ATOM 994 C C . PRO A 1 127 ? -1.285 -9.335 -15.127 1.00 89.62 127 PRO A C 1
ATOM 996 O O . PRO A 1 127 ? -2.135 -9.646 -15.959 1.00 89.62 127 PRO A O 1
ATOM 999 N N . ASP A 1 128 ? -0.689 -8.139 -15.144 1.00 92.19 128 ASP A N 1
ATOM 1000 C CA . ASP A 1 128 ? -1.040 -7.024 -16.034 1.00 92.19 128 ASP A CA 1
ATOM 1001 C C . ASP A 1 128 ? 0.078 -6.657 -17.026 1.00 92.19 128 ASP A C 1
ATOM 1003 O O . ASP A 1 128 ? -0.019 -5.646 -17.727 1.00 92.19 128 ASP A O 1
ATOM 1007 N N . ALA A 1 129 ? 1.155 -7.442 -17.095 1.00 91.62 129 ALA A N 1
ATOM 1008 C CA . ALA A 1 129 ? 2.254 -7.196 -18.021 1.00 91.62 129 ALA A CA 1
ATOM 1009 C C . ALA A 1 129 ? 2.887 -8.499 -18.497 1.00 91.62 129 ALA A C 1
ATOM 1011 O O . ALA A 1 129 ? 3.069 -9.433 -17.724 1.00 91.62 129 ALA A O 1
ATOM 1012 N N . ASP A 1 130 ? 3.323 -8.522 -19.756 1.00 92.81 130 ASP A N 1
ATOM 1013 C CA . ASP A 1 130 ? 4.077 -9.634 -20.340 1.00 92.81 130 ASP A CA 1
ATOM 1014 C C . ASP A 1 130 ? 5.507 -9.714 -19.768 1.00 92.81 130 ASP A C 1
ATOM 1016 O O . ASP A 1 130 ? 6.463 -9.767 -20.513 1.00 92.81 130 ASP A O 1
ATOM 1020 N N . ILE A 1 131 ? 5.706 -9.648 -18.453 1.00 92.69 131 ILE A N 1
ATOM 1021 C CA . ILE A 1 131 ? 7.007 -9.825 -17.795 1.00 92.69 131 ILE A CA 1
ATOM 1022 C C . ILE A 1 131 ? 6.983 -11.192 -17.132 1.00 92.69 131 ILE A C 1
ATOM 1024 O O . ILE A 1 131 ? 6.155 -11.432 -16.254 1.00 92.69 131 ILE A O 1
ATOM 1028 N N . SER A 1 132 ? 7.855 -12.096 -17.574 1.00 93.81 132 SER A N 1
ATOM 1029 C CA . SER A 1 132 ? 7.733 -13.528 -17.280 1.00 93.81 132 SER A CA 1
ATOM 1030 C C . SER A 1 132 ? 9.032 -14.160 -16.769 1.00 93.81 132 SER A C 1
ATOM 1032 O O . SER A 1 132 ? 10.009 -13.481 -16.466 1.00 93.81 132 SER A O 1
ATOM 1034 N N . SER A 1 133 ? 9.054 -15.489 -16.636 1.00 92.69 133 SER A N 1
ATOM 1035 C CA . SER A 1 133 ? 10.176 -16.238 -16.047 1.00 92.69 133 SER A CA 1
ATOM 1036 C C . SER A 1 133 ? 11.558 -15.962 -16.663 1.00 92.69 133 SER A C 1
ATOM 1038 O O . SER A 1 133 ? 12.514 -15.817 -15.895 1.00 92.69 133 SER A O 1
ATOM 1040 N N . PRO A 1 134 ? 11.706 -15.814 -17.995 1.00 93.06 134 PRO A N 1
ATOM 1041 C CA . PRO A 1 134 ? 12.967 -15.379 -18.598 1.00 93.06 134 PRO A CA 1
ATOM 1042 C C . PRO A 1 134 ? 13.421 -13.989 -18.127 1.00 93.06 134 PRO A C 1
ATOM 1044 O O . PRO A 1 134 ? 14.614 -13.768 -17.930 1.00 93.06 134 PRO A O 1
ATOM 1047 N N . ASP A 1 135 ? 12.483 -13.072 -17.887 1.00 94.12 135 ASP A N 1
ATOM 1048 C CA . ASP A 1 135 ? 12.779 -11.724 -17.398 1.00 94.12 135 ASP A CA 1
ATOM 1049 C C . ASP A 1 135 ? 13.180 -11.746 -15.915 1.00 94.12 135 ASP A C 1
ATOM 1051 O O . ASP A 1 135 ? 14.108 -11.050 -15.503 1.00 94.12 135 ASP A O 1
ATOM 1055 N N . TRP A 1 136 ? 12.565 -12.617 -15.105 1.00 92.06 136 TRP A N 1
ATOM 1056 C CA . TRP A 1 136 ? 12.979 -12.807 -13.711 1.00 92.06 136 TRP A CA 1
ATOM 1057 C C . TRP A 1 136 ? 14.415 -13.298 -13.596 1.00 92.06 136 TRP A C 1
ATOM 1059 O O . TRP A 1 136 ? 15.088 -12.950 -12.624 1.00 92.06 136 TRP A O 1
ATOM 1069 N N . ALA A 1 137 ? 14.889 -14.104 -14.553 1.00 90.81 137 ALA A N 1
ATOM 1070 C CA . ALA A 1 137 ? 16.220 -14.706 -14.537 1.00 90.81 137 ALA A CA 1
ATOM 1071 C C . ALA A 1 137 ? 17.351 -13.666 -14.583 1.00 90.81 137 ALA A C 1
ATOM 1073 O O . ALA A 1 137 ? 18.404 -13.898 -13.988 1.00 90.81 137 ALA A O 1
ATOM 1074 N N . VAL A 1 138 ? 17.116 -12.514 -15.220 1.00 90.25 138 VAL A N 1
ATOM 1075 C CA . VAL A 1 138 ? 18.138 -11.472 -15.393 1.00 90.25 138 VAL A CA 1
ATOM 1076 C C . VAL A 1 138 ? 18.212 -10.476 -14.233 1.00 90.25 138 VAL A C 1
ATOM 1078 O O . VAL A 1 138 ? 19.189 -9.741 -14.148 1.00 90.25 138 VAL A O 1
ATOM 1081 N N . VAL A 1 139 ? 17.233 -10.460 -13.319 1.00 90.69 139 VAL A N 1
ATOM 1082 C CA . VAL A 1 139 ? 17.197 -9.525 -12.178 1.00 90.69 139 VAL A CA 1
ATOM 1083 C C . VAL A 1 139 ? 18.425 -9.724 -11.263 1.00 90.69 139 VAL A C 1
ATOM 1085 O O . VAL A 1 139 ? 18.544 -10.802 -10.668 1.00 90.69 139 VAL A O 1
ATOM 1088 N N . PRO A 1 140 ? 19.303 -8.708 -11.088 1.00 82.31 140 PRO A N 1
ATOM 1089 C CA . PRO A 1 140 ? 20.567 -8.846 -10.353 1.00 82.31 140 PRO A CA 1
ATOM 1090 C C . PRO A 1 140 ? 20.381 -9.228 -8.879 1.00 82.31 140 PRO A C 1
ATOM 1092 O O . PRO A 1 140 ? 21.026 -10.151 -8.389 1.00 82.31 140 PRO A O 1
ATOM 1095 N N . ASP A 1 141 ? 19.432 -8.581 -8.197 1.00 86.31 141 ASP A N 1
ATOM 1096 C CA . ASP A 1 141 ? 19.146 -8.784 -6.772 1.00 86.31 141 ASP A CA 1
ATOM 1097 C C . ASP A 1 141 ? 17.822 -9.530 -6.557 1.00 86.31 141 ASP A C 1
ATOM 1099 O O . ASP A 1 141 ? 16.951 -9.112 -5.789 1.00 86.31 141 ASP A O 1
ATOM 1103 N N . TRP A 1 142 ? 17.649 -10.668 -7.238 1.00 88.81 142 TRP A N 1
ATOM 1104 C CA . TRP A 1 142 ? 16.407 -11.450 -7.182 1.00 88.81 142 TRP A CA 1
ATOM 1105 C C . TRP A 1 142 ? 15.929 -11.743 -5.753 1.00 88.81 142 TRP A C 1
ATOM 1107 O O . TRP A 1 142 ? 14.746 -11.601 -5.464 1.00 88.81 142 TRP A O 1
ATOM 1117 N N . ASN A 1 143 ? 16.825 -12.116 -4.834 1.00 87.19 143 ASN A N 1
ATOM 1118 C CA . ASN A 1 143 ? 16.440 -12.426 -3.452 1.00 87.19 143 ASN A CA 1
ATOM 1119 C C . ASN A 1 143 ? 15.813 -11.229 -2.730 1.00 87.19 143 ASN A C 1
ATOM 1121 O O . ASN A 1 143 ? 14.907 -11.415 -1.917 1.00 87.19 143 ASN A O 1
ATOM 1125 N N . LEU A 1 144 ? 16.286 -10.017 -3.027 1.00 82.00 144 LEU A N 1
ATOM 1126 C CA . LEU A 1 144 ? 15.729 -8.798 -2.463 1.00 82.00 144 LEU A CA 1
ATOM 1127 C C . LEU A 1 144 ? 14.316 -8.568 -3.006 1.00 82.00 144 LEU A C 1
ATOM 1129 O O . LEU A 1 144 ? 13.376 -8.495 -2.217 1.00 82.00 144 LEU A O 1
ATOM 1133 N N . LEU A 1 145 ? 14.160 -8.562 -4.335 1.00 84.38 145 LEU A N 1
ATOM 1134 C CA . LEU A 1 145 ? 12.859 -8.409 -4.994 1.00 84.38 145 LEU A CA 1
ATOM 1135 C C . LEU A 1 145 ? 11.856 -9.470 -4.519 1.00 84.38 145 LEU A C 1
ATOM 1137 O O . LEU A 1 145 ? 10.729 -9.150 -4.147 1.00 84.38 145 LEU A O 1
ATOM 1141 N N . ARG A 1 146 ? 12.293 -10.730 -4.452 1.00 88.81 146 ARG A N 1
ATOM 1142 C CA . ARG A 1 146 ? 11.516 -11.873 -3.964 1.00 88.81 146 ARG A CA 1
ATOM 1143 C C . ARG A 1 146 ? 10.983 -11.644 -2.556 1.00 88.81 146 ARG A C 1
ATOM 1145 O O . ARG A 1 146 ? 9.801 -11.888 -2.310 1.00 88.81 146 ARG A O 1
ATOM 1152 N N . ASN A 1 147 ? 11.846 -11.212 -1.634 1.00 83.62 147 ASN A N 1
ATOM 1153 C CA . ASN A 1 147 ? 11.457 -10.947 -0.250 1.00 83.62 147 ASN A CA 1
ATOM 1154 C C . ASN A 1 147 ? 10.455 -9.791 -0.176 1.00 83.62 147 ASN A C 1
ATOM 1156 O O . ASN A 1 147 ? 9.528 -9.844 0.626 1.00 83.62 147 ASN A O 1
ATOM 1160 N N . THR A 1 148 ? 10.591 -8.784 -1.037 1.00 81.00 148 THR A N 1
ATOM 1161 C CA . THR A 1 148 ? 9.631 -7.686 -1.075 1.00 81.00 148 THR A CA 1
ATOM 1162 C C . THR A 1 148 ? 8.275 -8.105 -1.640 1.00 81.00 148 THR A C 1
ATOM 1164 O O . THR A 1 148 ? 7.253 -7.787 -1.037 1.00 81.00 148 THR A O 1
ATOM 1167 N N . ILE A 1 149 ? 8.248 -8.877 -2.732 1.00 87.31 149 ILE A N 1
ATOM 1168 C CA . ILE A 1 149 ? 7.006 -9.461 -3.266 1.00 87.31 149 ILE A CA 1
ATOM 1169 C C . ILE A 1 149 ? 6.333 -10.318 -2.193 1.00 87.31 149 ILE A C 1
ATOM 1171 O O . ILE A 1 149 ? 5.139 -10.168 -1.953 1.00 87.31 149 ILE A O 1
ATOM 1175 N N . ARG A 1 150 ? 7.099 -11.172 -1.500 1.00 87.31 150 ARG A N 1
ATOM 1176 C CA . ARG A 1 150 ? 6.603 -11.996 -0.390 1.00 87.31 150 ARG A CA 1
ATOM 1177 C C . ARG A 1 150 ? 5.922 -11.142 0.677 1.00 87.31 150 ARG A C 1
ATOM 1179 O O . ARG A 1 150 ? 4.794 -11.434 1.062 1.00 87.31 150 ARG A O 1
ATOM 1186 N N . ASP A 1 151 ? 6.607 -10.112 1.167 1.00 81.69 151 ASP A N 1
ATOM 1187 C CA . ASP A 1 151 ? 6.108 -9.290 2.273 1.00 81.69 151 ASP A CA 1
ATOM 1188 C C . ASP A 1 151 ? 4.823 -8.542 1.868 1.00 81.69 151 ASP A C 1
ATOM 1190 O O . ASP A 1 151 ? 3.866 -8.485 2.644 1.00 81.69 151 ASP A O 1
ATOM 1194 N N . VAL A 1 152 ? 4.751 -8.070 0.618 1.00 84.94 152 VAL A N 1
ATOM 1195 C CA . VAL A 1 152 ? 3.540 -7.476 0.034 1.00 84.94 152 VAL A CA 1
ATOM 1196 C C . VAL A 1 152 ? 2.408 -8.492 -0.071 1.00 84.94 152 VAL A C 1
ATOM 1198 O O . VAL A 1 152 ? 1.305 -8.209 0.387 1.00 84.94 152 VAL A O 1
ATOM 1201 N N . VAL A 1 153 ? 2.665 -9.680 -0.622 1.00 89.25 153 VAL A N 1
ATOM 1202 C CA . VAL A 1 153 ? 1.663 -10.746 -0.758 1.00 89.25 153 VAL A CA 1
ATOM 1203 C C . VAL A 1 153 ? 1.070 -11.104 0.599 1.00 89.25 153 VAL A C 1
ATOM 1205 O O . VAL A 1 153 ? -0.153 -11.194 0.723 1.00 89.25 153 VAL A O 1
ATOM 1208 N N . ILE A 1 154 ? 1.907 -11.273 1.627 1.00 84.44 154 ILE A N 1
ATOM 1209 C CA . ILE A 1 154 ? 1.432 -11.628 2.964 1.00 84.44 154 ILE A CA 1
ATOM 1210 C C . ILE A 1 154 ? 0.529 -10.526 3.533 1.00 84.44 154 ILE A C 1
ATOM 1212 O O . ILE A 1 154 ? -0.566 -10.821 4.022 1.00 84.44 154 ILE A O 1
ATOM 1216 N N . ALA A 1 155 ? 0.976 -9.270 3.476 1.00 80.81 155 ALA A N 1
ATOM 1217 C CA . ALA A 1 155 ? 0.237 -8.150 4.042 1.00 80.81 155 ALA A CA 1
ATOM 1218 C C . ALA A 1 155 ? -1.050 -7.850 3.255 1.00 80.81 155 ALA A C 1
ATOM 1220 O O . ALA A 1 155 ? -2.133 -7.779 3.838 1.00 80.81 155 ALA A O 1
ATOM 1221 N N . ASP A 1 156 ? -0.965 -7.704 1.934 1.00 85.75 156 ASP A N 1
ATOM 1222 C CA . ASP A 1 156 ? -2.090 -7.253 1.115 1.00 85.75 156 ASP A CA 1
ATOM 1223 C C . ASP A 1 156 ? -3.162 -8.335 0.956 1.00 85.75 156 ASP A C 1
ATOM 1225 O O . ASP A 1 156 ? -4.346 -8.003 0.984 1.00 85.75 156 ASP A O 1
ATOM 1229 N N . THR A 1 157 ? -2.802 -9.625 0.930 1.00 88.75 157 THR A N 1
ATOM 1230 C CA . THR A 1 157 ? -3.803 -10.710 0.966 1.00 88.75 157 THR A CA 1
ATOM 1231 C C . THR A 1 157 ? -4.638 -10.628 2.242 1.00 88.75 157 THR A C 1
ATOM 1233 O O . THR A 1 157 ? -5.866 -10.701 2.195 1.00 88.75 157 THR A O 1
ATOM 1236 N N . CYS A 1 158 ? -3.998 -10.414 3.396 1.00 82.50 158 CYS A N 1
ATOM 1237 C CA . CYS A 1 158 ? -4.711 -10.269 4.664 1.00 82.50 158 CYS A CA 1
ATOM 1238 C C . CYS A 1 158 ? -5.587 -9.007 4.682 1.00 82.50 158 CYS A C 1
ATOM 1240 O O . CYS A 1 158 ? -6.730 -9.061 5.138 1.00 82.50 158 CYS A O 1
ATOM 1242 N N . LYS A 1 159 ? -5.093 -7.883 4.147 1.00 79.69 159 LYS A N 1
ATOM 1243 C CA . LYS A 1 159 ? -5.843 -6.618 4.058 1.00 79.69 159 LYS A CA 1
ATOM 1244 C C . LYS A 1 159 ? -7.076 -6.735 3.160 1.00 79.69 159 LYS A C 1
ATOM 1246 O O . LYS A 1 159 ? -8.160 -6.322 3.574 1.00 79.69 159 LYS A O 1
ATOM 1251 N N . VAL A 1 160 ? -6.929 -7.303 1.962 1.00 80.69 160 VAL A N 1
ATOM 1252 C CA . VAL A 1 160 ? -8.032 -7.502 1.007 1.00 80.69 160 VAL A CA 1
ATOM 1253 C C . VAL A 1 160 ? -9.082 -8.443 1.597 1.00 80.69 160 VAL A C 1
ATOM 1255 O O . VAL A 1 160 ? -10.259 -8.082 1.663 1.00 80.69 160 VAL A O 1
ATOM 1258 N N . THR A 1 161 ? -8.664 -9.599 2.123 1.00 83.56 161 THR A N 1
ATOM 1259 C CA . THR A 1 161 ? -9.587 -10.571 2.726 1.00 83.56 161 THR A CA 1
ATOM 1260 C C . THR A 1 161 ? -10.316 -9.981 3.931 1.00 83.56 161 THR A C 1
ATOM 1262 O O . THR A 1 161 ? -11.530 -10.132 4.043 1.00 83.56 161 THR A O 1
ATOM 1265 N N . HIS A 1 162 ? -9.624 -9.237 4.800 1.00 78.88 162 HIS A N 1
ATOM 1266 C CA . HIS A 1 162 ? -10.247 -8.605 5.963 1.00 78.88 162 HIS A CA 1
ATOM 1267 C C . HIS A 1 162 ? -11.336 -7.587 5.591 1.00 78.88 162 HIS A C 1
ATOM 1269 O O . HIS A 1 162 ? -12.371 -7.535 6.251 1.00 78.88 162 HIS A O 1
ATOM 1275 N N . ARG A 1 163 ? -11.126 -6.780 4.543 1.00 74.69 163 ARG A N 1
ATOM 1276 C CA . ARG A 1 163 ? -12.076 -5.727 4.141 1.00 74.69 163 ARG A CA 1
ATOM 1277 C C . ARG A 1 163 ? -13.389 -6.262 3.570 1.00 74.69 163 ARG A C 1
ATOM 1279 O O . ARG A 1 163 ? -14.379 -5.537 3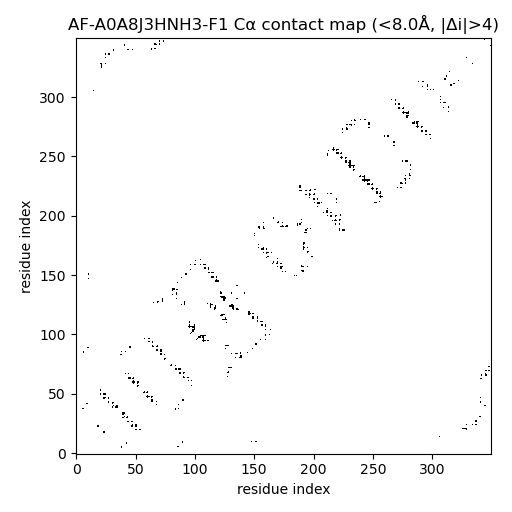.586 1.00 74.69 163 ARG A O 1
ATOM 1286 N N . ARG A 1 164 ? -13.394 -7.475 3.009 1.00 71.88 164 ARG A N 1
ATOM 1287 C CA . ARG A 1 164 ? -14.517 -7.981 2.197 1.00 71.88 164 ARG A CA 1
ATOM 1288 C C . ARG A 1 164 ? -15.066 -9.339 2.637 1.00 71.88 164 ARG A C 1
ATOM 1290 O O . ARG A 1 164 ? -16.144 -9.705 2.186 1.00 71.88 164 ARG A O 1
ATOM 1297 N N . SER A 1 165 ? -14.362 -10.076 3.499 1.00 67.25 165 SER A N 1
ATOM 1298 C CA . SER A 1 165 ? -14.701 -11.467 3.833 1.00 67.25 165 SER A CA 1
ATOM 1299 C C . SER A 1 165 ? -15.020 -11.683 5.315 1.00 67.25 165 SER A C 1
ATOM 1301 O O . SER A 1 165 ? -14.835 -10.810 6.164 1.00 67.25 165 SER A O 1
ATOM 1303 N N . THR A 1 166 ? -15.503 -12.885 5.640 1.00 75.56 166 THR A N 1
ATOM 1304 C CA . THR A 1 166 ? -15.727 -13.313 7.025 1.00 75.56 166 THR A CA 1
ATOM 1305 C C . THR A 1 166 ? -14.401 -13.517 7.761 1.00 75.56 166 THR A C 1
ATOM 1307 O O . THR A 1 166 ? -13.349 -13.745 7.161 1.00 75.56 166 THR A O 1
ATOM 1310 N N . ALA A 1 167 ? -14.458 -13.504 9.095 1.00 82.19 167 ALA A N 1
ATOM 1311 C CA . ALA A 1 167 ? -13.319 -13.858 9.939 1.00 82.19 167 ALA A CA 1
ATOM 1312 C C . ALA A 1 167 ? -12.694 -15.215 9.559 1.00 82.19 167 ALA A C 1
ATOM 1314 O O . ALA A 1 167 ? -11.478 -15.362 9.625 1.00 82.19 167 ALA A O 1
ATOM 1315 N N . ALA A 1 168 ? -13.509 -16.184 9.126 1.00 85.81 168 ALA A N 1
ATOM 1316 C CA . ALA A 1 168 ? -13.037 -17.503 8.713 1.00 85.81 168 ALA A CA 1
ATOM 1317 C C . ALA A 1 168 ? -12.101 -17.427 7.496 1.00 85.81 168 ALA A C 1
ATOM 1319 O O . ALA A 1 168 ? -10.997 -17.960 7.555 1.00 85.81 168 ALA A O 1
ATOM 1320 N N . ALA A 1 169 ? -12.487 -16.689 6.452 1.00 86.31 169 ALA A N 1
ATOM 1321 C CA . ALA A 1 169 ? -11.672 -16.533 5.246 1.00 86.31 169 ALA A CA 1
ATOM 1322 C C . ALA A 1 169 ? -10.323 -15.853 5.538 1.00 86.31 169 ALA A C 1
ATOM 1324 O O . ALA A 1 169 ? -9.288 -16.254 5.008 1.00 86.31 169 ALA A O 1
ATOM 1325 N N . LEU A 1 170 ? -10.310 -14.847 6.422 1.00 86.62 170 LEU A N 1
ATOM 1326 C CA . LEU A 1 170 ? -9.066 -14.202 6.852 1.00 86.62 170 LEU A CA 1
ATOM 1327 C C . LEU A 1 170 ? -8.142 -15.190 7.578 1.00 86.62 170 LEU A C 1
ATOM 1329 O O . LEU A 1 170 ? -6.939 -15.211 7.319 1.00 86.62 170 LEU A O 1
ATOM 1333 N N . LEU A 1 171 ? -8.690 -16.001 8.486 1.00 88.62 171 LEU A N 1
ATOM 1334 C CA . LEU A 1 171 ? -7.914 -16.993 9.233 1.00 88.62 171 LEU A CA 1
ATOM 1335 C C . LEU A 1 171 ? -7.359 -18.093 8.328 1.00 88.62 171 LEU A C 1
ATOM 1337 O O . LEU A 1 171 ? -6.207 -18.488 8.511 1.00 88.62 171 LEU A O 1
ATOM 1341 N N . GLU A 1 172 ? -8.149 -18.551 7.359 1.00 90.50 172 GLU A N 1
ATOM 1342 C CA . GLU A 1 172 ? -7.744 -19.541 6.362 1.00 90.50 172 GLU A CA 1
ATOM 1343 C C . GLU A 1 172 ? -6.604 -19.012 5.487 1.00 90.50 172 GLU A C 1
ATOM 1345 O O . GLU A 1 172 ? -5.529 -19.613 5.450 1.00 90.50 172 GLU A O 1
ATOM 1350 N N . ALA A 1 173 ? -6.780 -17.835 4.875 1.00 89.12 173 ALA A N 1
ATOM 1351 C CA . ALA A 1 173 ? -5.739 -17.203 4.068 1.00 89.12 173 ALA A CA 1
ATOM 1352 C C . ALA A 1 173 ? -4.449 -17.003 4.879 1.00 89.12 173 ALA A C 1
ATOM 1354 O O . ALA A 1 173 ? -3.353 -17.342 4.433 1.00 89.12 173 ALA A O 1
ATOM 1355 N N . ALA A 1 174 ? -4.572 -16.521 6.116 1.00 87.62 174 ALA A N 1
ATOM 1356 C CA . ALA A 1 174 ? -3.434 -16.339 7.000 1.00 87.62 174 ALA A CA 1
ATOM 1357 C C . ALA A 1 174 ? -2.746 -17.664 7.376 1.00 87.62 174 ALA A C 1
ATOM 1359 O O . ALA A 1 174 ? -1.523 -17.697 7.508 1.00 87.62 174 ALA A O 1
ATOM 1360 N N . ALA A 1 175 ? -3.494 -18.759 7.545 1.00 89.56 175 ALA A N 1
ATOM 1361 C CA . ALA A 1 175 ? -2.923 -20.079 7.804 1.00 89.56 175 ALA A CA 1
ATOM 1362 C C . ALA A 1 175 ? -2.099 -20.587 6.614 1.00 89.56 175 ALA A C 1
ATOM 1364 O O . ALA A 1 175 ? -0.965 -21.023 6.816 1.00 89.56 175 ALA A O 1
ATOM 1365 N N . VAL A 1 176 ? -2.620 -20.448 5.391 1.00 90.56 176 VAL A N 1
ATOM 1366 C CA . VAL A 1 176 ? -1.905 -20.803 4.153 1.00 90.56 176 VAL A CA 1
ATOM 1367 C C . VAL A 1 176 ? -0.609 -19.997 4.020 1.00 90.56 176 VAL A C 1
ATOM 1369 O O . VAL A 1 176 ? 0.462 -20.565 3.805 1.00 90.56 176 VAL A O 1
ATOM 1372 N N . LEU A 1 177 ? -0.669 -18.679 4.233 1.00 89.31 177 LEU A N 1
ATOM 1373 C CA . LEU A 1 177 ? 0.504 -17.800 4.152 1.00 89.31 177 LEU A CA 1
ATOM 1374 C C . LEU A 1 177 ? 1.583 -18.167 5.185 1.00 89.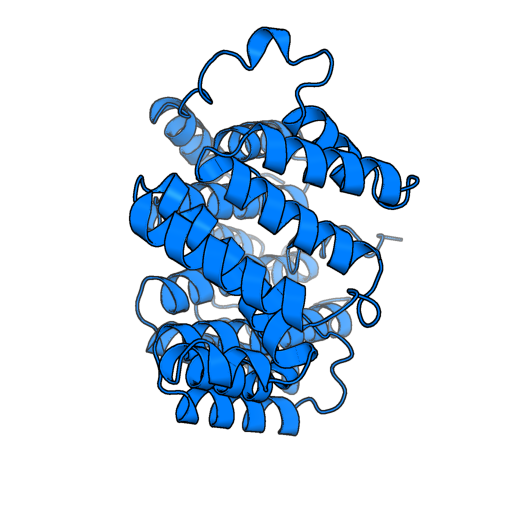31 177 LEU A C 1
ATOM 1376 O O . LEU A 1 177 ? 2.764 -18.215 4.846 1.00 89.31 177 LEU A O 1
ATOM 1380 N N . ARG A 1 178 ? 1.194 -18.475 6.431 1.00 87.19 178 ARG A N 1
ATOM 1381 C CA . ARG A 1 178 ? 2.134 -18.912 7.483 1.00 87.19 178 ARG A CA 1
ATOM 1382 C C . ARG A 1 178 ? 2.763 -20.273 7.184 1.00 87.19 178 ARG A C 1
ATOM 1384 O O . ARG A 1 178 ? 3.922 -20.478 7.527 1.00 87.19 178 ARG A O 1
ATOM 1391 N N . ALA A 1 179 ? 2.022 -21.186 6.556 1.00 88.19 179 ALA A N 1
ATOM 1392 C CA . ALA A 1 179 ? 2.559 -22.479 6.138 1.00 88.19 179 ALA A CA 1
ATOM 1393 C C . ALA A 1 179 ? 3.632 -22.319 5.049 1.00 88.19 179 ALA A C 1
ATOM 1395 O O . ALA A 1 179 ? 4.639 -23.024 5.068 1.00 88.19 179 ALA A O 1
ATOM 1396 N N . HIS A 1 180 ? 3.454 -21.364 4.132 1.00 85.69 180 HIS A N 1
ATOM 1397 C CA . HIS A 1 180 ? 4.443 -21.070 3.094 1.00 85.69 180 HIS A CA 1
ATOM 1398 C C . HIS A 1 180 ? 5.644 -20.260 3.596 1.00 85.69 180 HIS A C 1
ATOM 1400 O O . HIS A 1 180 ? 6.761 -20.479 3.124 1.00 85.69 180 HIS A O 1
ATOM 1406 N N . TRP A 1 181 ? 5.445 -19.352 4.556 1.00 85.75 181 TRP A N 1
ATOM 1407 C CA . TRP A 1 181 ? 6.495 -18.458 5.055 1.00 85.75 181 TRP A CA 1
ATOM 1408 C C . TRP A 1 181 ? 6.521 -18.381 6.590 1.00 85.75 181 TRP A C 1
ATOM 1410 O O . TRP A 1 181 ? 6.148 -17.357 7.164 1.00 85.75 181 TRP A O 1
ATOM 1420 N N . PRO A 1 182 ? 7.023 -19.429 7.272 1.00 72.31 182 PRO A N 1
ATOM 1421 C CA . PRO A 1 182 ? 6.986 -19.531 8.734 1.00 72.31 182 PRO A CA 1
ATOM 1422 C C . PRO A 1 182 ? 7.947 -18.581 9.476 1.00 72.31 182 PRO A C 1
ATOM 1424 O O . PRO A 1 182 ? 7.864 -18.453 10.695 1.00 72.31 182 PRO A O 1
ATOM 1427 N N . LEU A 1 183 ? 8.889 -17.951 8.763 1.00 64.62 183 LEU A N 1
ATOM 1428 C CA . LEU A 1 183 ? 9.973 -17.132 9.322 1.00 64.62 183 LEU A CA 1
ATOM 1429 C C . LEU A 1 183 ? 9.949 -15.681 8.816 1.00 64.62 183 LEU A C 1
ATOM 1431 O O . LEU A 1 183 ? 10.995 -15.030 8.794 1.00 64.62 183 LEU A O 1
ATOM 1435 N N . SER A 1 184 ? 8.805 -15.153 8.357 1.00 60.75 184 SER A N 1
ATOM 1436 C CA . SER A 1 184 ? 8.763 -13.731 7.997 1.00 60.75 184 SER A CA 1
ATOM 1437 C C . SER A 1 184 ? 8.989 -12.884 9.260 1.00 60.75 184 SER A C 1
ATOM 1439 O O . SER A 1 184 ? 8.170 -12.827 10.173 1.00 60.75 184 SER A O 1
ATOM 1441 N N . SER A 1 185 ? 10.166 -12.260 9.336 1.00 44.97 185 SER A N 1
ATOM 1442 C CA . SER A 1 185 ? 10.627 -11.465 10.481 1.00 44.97 185 SER A CA 1
ATOM 1443 C C . SER A 1 185 ? 9.907 -10.121 10.616 1.00 44.97 185 SER A C 1
ATOM 1445 O O . SER A 1 185 ? 10.112 -9.410 11.597 1.00 44.97 185 SER A O 1
ATOM 1447 N N . HIS A 1 186 ? 9.085 -9.756 9.631 1.00 48.66 186 HIS A N 1
ATOM 1448 C CA . HIS A 1 186 ? 8.322 -8.518 9.630 1.00 48.66 186 HIS A CA 1
ATOM 1449 C C . HIS A 1 186 ? 6.934 -8.752 10.229 1.00 48.66 186 HIS A C 1
ATOM 1451 O O . HIS A 1 186 ? 6.071 -9.391 9.632 1.00 48.66 186 HIS A O 1
ATOM 1457 N N . SER A 1 187 ? 6.726 -8.201 11.423 1.00 43.62 187 SER A N 1
ATOM 1458 C CA . SER A 1 187 ? 5.408 -7.945 11.994 1.00 43.62 187 SER A CA 1
ATOM 1459 C C . SER A 1 187 ? 5.009 -6.504 11.684 1.00 43.62 187 SER A C 1
ATOM 1461 O O . SER A 1 187 ? 5.774 -5.562 11.887 1.00 43.62 187 SER A O 1
ATOM 1463 N N . GLY A 1 188 ? 3.809 -6.337 11.151 1.00 45.56 188 GLY A N 1
ATOM 1464 C CA . GLY A 1 188 ? 3.227 -5.052 10.802 1.00 45.56 188 GLY A CA 1
ATOM 1465 C C . GLY A 1 188 ? 1.715 -5.194 10.800 1.00 45.56 188 GLY A C 1
ATOM 1466 O O . GLY A 1 188 ? 1.204 -6.297 10.583 1.00 45.56 188 GLY A O 1
ATOM 1467 N N . ALA A 1 189 ? 1.016 -4.083 11.042 1.00 44.84 189 ALA A N 1
ATOM 1468 C CA . ALA A 1 189 ? -0.434 -4.073 11.168 1.00 44.84 189 ALA A CA 1
ATOM 1469 C C . ALA A 1 189 ? -1.076 -4.816 9.982 1.00 44.84 189 ALA A C 1
ATOM 1471 O O . ALA A 1 189 ? -0.893 -4.424 8.831 1.00 44.84 189 ALA A O 1
ATOM 1472 N N . GLN A 1 190 ? -1.843 -5.874 10.276 1.00 59.59 190 GLN A N 1
ATOM 1473 C CA . GLN A 1 190 ? -2.540 -6.716 9.283 1.00 59.59 190 GLN A CA 1
ATOM 1474 C C . GLN A 1 190 ? -1.658 -7.743 8.544 1.00 59.59 190 GLN A C 1
ATOM 1476 O O . GLN A 1 190 ? -1.999 -8.167 7.444 1.00 59.59 190 GLN A O 1
ATOM 1481 N N . HIS A 1 191 ? -0.561 -8.199 9.153 1.00 69.25 191 HIS A N 1
ATOM 1482 C CA . HIS A 1 191 ? 0.205 -9.368 8.696 1.00 69.25 191 HIS A CA 1
ATOM 1483 C C . HIS A 1 191 ? -0.519 -10.703 9.007 1.00 69.25 191 HIS A C 1
ATOM 1485 O O . HIS A 1 191 ? -1.328 -10.785 9.933 1.00 69.25 191 HIS A O 1
ATOM 1491 N N . ALA A 1 192 ? -0.182 -11.799 8.311 1.00 72.50 192 ALA A N 1
ATOM 1492 C CA . ALA A 1 192 ? -0.793 -13.124 8.520 1.00 72.50 192 ALA A CA 1
ATOM 1493 C C . ALA A 1 192 ? -0.682 -13.666 9.963 1.00 72.50 192 ALA A C 1
ATOM 1495 O O . ALA A 1 192 ? -1.553 -14.396 10.430 1.00 72.50 192 ALA A O 1
ATOM 1496 N N . TYR A 1 193 ? 0.358 -13.302 10.716 1.00 74.94 193 TYR A N 1
ATOM 1497 C CA . TYR A 1 193 ? 0.476 -13.653 12.145 1.00 74.94 193 TYR A CA 1
ATOM 1498 C C . TYR A 1 193 ? -0.466 -12.854 13.052 1.00 74.94 193 TYR A C 1
ATOM 1500 O O . TYR A 1 193 ? -0.736 -13.282 14.170 1.00 74.94 193 TYR A O 1
ATOM 1508 N N . GLU A 1 194 ? -0.978 -11.719 12.579 1.00 72.00 194 GLU A N 1
ATOM 1509 C CA . GLU A 1 194 ? -1.879 -10.847 13.332 1.00 72.00 194 GLU A CA 1
ATOM 1510 C C . GLU A 1 194 ? -3.357 -11.108 13.036 1.00 72.00 194 GLU A C 1
ATOM 1512 O O . GLU A 1 194 ? -4.221 -10.637 13.772 1.00 72.00 194 GLU A O 1
ATOM 1517 N N . ALA A 1 195 ? -3.665 -11.884 11.993 1.00 76.44 195 ALA A N 1
ATOM 1518 C CA . ALA A 1 195 ? -5.035 -12.214 11.609 1.00 76.44 195 ALA A CA 1
ATOM 1519 C C . ALA A 1 195 ? -5.889 -12.792 12.764 1.00 76.44 195 ALA A C 1
ATOM 1521 O O . ALA A 1 195 ? -7.009 -12.308 12.935 1.00 76.44 195 ALA A O 1
ATOM 1522 N N . PRO A 1 196 ? -5.401 -13.740 13.600 1.00 75.88 196 PRO A N 1
ATOM 1523 C CA . PRO A 1 196 ? -6.156 -14.204 14.769 1.00 75.88 196 PRO A CA 1
ATOM 1524 C C . PRO A 1 196 ? -6.457 -13.084 15.765 1.00 75.88 196 PRO A C 1
ATOM 1526 O O . PRO A 1 196 ? -7.606 -12.891 16.151 1.00 75.88 196 PRO A O 1
ATOM 1529 N N . TYR A 1 197 ? -5.445 -12.277 16.089 1.00 74.81 197 TYR A N 1
ATOM 1530 C CA . TYR A 1 197 ? -5.580 -11.158 17.021 1.00 74.81 197 TYR A CA 1
ATOM 1531 C C . TYR A 1 197 ? -6.605 -10.128 16.536 1.00 74.81 197 TYR A C 1
ATOM 1533 O O . TYR A 1 197 ? -7.385 -9.594 17.324 1.00 74.81 197 TYR A O 1
ATOM 1541 N N . LEU A 1 198 ? -6.631 -9.873 15.228 1.00 73.00 198 LEU A N 1
ATOM 1542 C CA . LEU A 1 198 ? -7.590 -8.974 14.604 1.00 73.00 198 LEU A CA 1
ATOM 1543 C C . LEU A 1 198 ? -9.024 -9.517 14.672 1.00 73.00 198 LEU A C 1
ATOM 1545 O O . LEU A 1 198 ? -9.945 -8.765 14.984 1.00 73.00 198 LEU A O 1
ATOM 1549 N N . VAL A 1 199 ? -9.224 -10.810 14.405 1.00 78.56 199 VAL A N 1
ATOM 1550 C CA . VAL A 1 199 ? -10.545 -11.448 14.518 1.00 78.56 199 VAL A CA 1
ATOM 1551 C C . VAL A 1 199 ? -11.064 -11.389 15.952 1.00 78.56 199 VAL A C 1
ATOM 1553 O O . VAL A 1 199 ? -12.225 -11.034 16.156 1.00 78.56 199 VAL A O 1
ATOM 1556 N N . ASP A 1 200 ? -10.213 -11.679 16.936 1.00 77.00 200 ASP A N 1
ATOM 1557 C CA . ASP A 1 200 ? -10.582 -11.622 18.352 1.00 77.00 200 ASP A CA 1
ATOM 1558 C C . ASP A 1 200 ? -10.978 -10.202 18.773 1.00 77.00 200 ASP A C 1
ATOM 1560 O O . ASP A 1 200 ? -11.995 -10.011 19.438 1.00 77.00 200 ASP A O 1
ATOM 1564 N N . ALA A 1 201 ? -10.232 -9.188 18.326 1.00 72.75 201 ALA A N 1
ATOM 1565 C CA . ALA A 1 201 ? -10.547 -7.793 18.624 1.00 72.75 201 ALA A CA 1
ATOM 1566 C C . ALA A 1 201 ? -11.860 -7.323 17.971 1.00 72.75 201 ALA A C 1
ATOM 1568 O O . ALA A 1 201 ? -12.634 -6.605 18.601 1.00 72.75 201 ALA A O 1
ATOM 1569 N N . VAL A 1 202 ? -12.145 -7.747 16.732 1.00 77.81 202 VAL A N 1
ATOM 1570 C CA . VAL A 1 202 ? -13.417 -7.441 16.048 1.00 77.81 202 VAL A CA 1
ATOM 1571 C C . VAL A 1 202 ? -14.602 -8.127 16.733 1.00 77.81 202 VAL A C 1
ATOM 1573 O O . VAL A 1 202 ? -15.680 -7.542 16.810 1.00 77.81 202 VAL A O 1
ATOM 1576 N N . ARG A 1 203 ? -14.426 -9.353 17.241 1.00 79.75 203 ARG A N 1
ATOM 1577 C CA . ARG A 1 203 ? -15.454 -10.035 18.046 1.00 79.75 203 ARG A CA 1
ATOM 1578 C C . ARG A 1 203 ? -15.718 -9.279 19.346 1.00 79.75 203 ARG A C 1
ATOM 1580 O O . ARG A 1 203 ? -16.858 -8.920 19.601 1.00 79.75 203 ARG A O 1
ATOM 1587 N N . ALA A 1 204 ? -14.665 -8.922 20.078 1.00 74.88 204 ALA A N 1
ATOM 1588 C CA . ALA A 1 204 ? -14.789 -8.158 21.316 1.00 74.88 204 ALA A CA 1
ATOM 1589 C C . ALA A 1 204 ? -15.477 -6.795 21.122 1.00 74.88 204 ALA A C 1
ATOM 1591 O O . ALA A 1 204 ? -16.269 -6.385 21.961 1.00 74.88 204 ALA A O 1
ATOM 1592 N N . GLU A 1 205 ? -15.220 -6.103 20.006 1.00 76.06 205 GLU A N 1
ATOM 1593 C CA . GLU A 1 205 ? -15.928 -4.865 19.653 1.00 76.06 205 GLU A CA 1
ATOM 1594 C C . GLU A 1 205 ? -17.445 -5.085 19.516 1.00 76.06 205 GLU A C 1
ATOM 1596 O O . GLU A 1 205 ? -18.225 -4.281 20.026 1.00 76.06 205 GLU A O 1
ATOM 1601 N N . ARG A 1 206 ? -17.864 -6.188 18.878 1.00 80.12 206 ARG A N 1
ATOM 1602 C CA . ARG A 1 206 ? -19.283 -6.562 18.736 1.00 80.12 206 ARG A CA 1
ATOM 1603 C C . ARG A 1 206 ? -19.914 -6.957 20.068 1.00 80.12 206 ARG A C 1
ATOM 1605 O O . ARG A 1 206 ? -21.061 -6.601 20.318 1.00 80.12 206 ARG A O 1
ATOM 1612 N N . ASP A 1 207 ? -19.155 -7.650 20.910 1.00 78.25 207 ASP A N 1
ATOM 1613 C CA . ASP A 1 207 ? -19.600 -8.142 22.219 1.00 78.25 207 ASP A CA 1
ATOM 1614 C C . ASP A 1 207 ? -19.629 -7.029 23.291 1.00 78.25 207 ASP A C 1
ATOM 1616 O O . ASP A 1 207 ? -20.131 -7.219 24.401 1.00 78.25 207 ASP A O 1
ATOM 1620 N N . GLY A 1 208 ? -19.133 -5.834 22.955 1.00 69.94 208 GLY A N 1
ATOM 1621 C CA . GLY A 1 208 ? -19.274 -4.618 23.745 1.00 69.94 208 GLY A CA 1
ATOM 1622 C C . GLY A 1 208 ? -18.101 -4.316 24.682 1.00 69.94 208 GLY A C 1
ATOM 1623 O O . GLY A 1 208 ? -17.081 -5.000 24.738 1.00 69.94 208 GLY A O 1
ATOM 1624 N N . VAL A 1 209 ? -18.244 -3.227 25.443 1.00 63.00 209 VAL A N 1
ATOM 1625 C CA . VAL A 1 209 ? -17.148 -2.594 26.207 1.00 63.00 209 VAL A CA 1
ATOM 1626 C C . VAL A 1 209 ? -16.470 -3.546 27.202 1.00 63.00 209 VAL A C 1
ATOM 1628 O O . VAL A 1 209 ? -15.254 -3.474 27.385 1.00 63.00 209 VAL A O 1
ATOM 1631 N N . ALA A 1 210 ? -17.232 -4.452 27.819 1.00 65.06 210 ALA A N 1
ATOM 1632 C CA . ALA A 1 210 ? -16.695 -5.433 28.759 1.00 65.06 210 ALA A CA 1
ATOM 1633 C C . ALA A 1 210 ? -15.763 -6.448 28.073 1.00 65.06 210 ALA A C 1
ATOM 1635 O O . ALA A 1 210 ? -14.707 -6.768 28.615 1.00 65.06 210 ALA A O 1
ATOM 1636 N N . ALA A 1 211 ? -16.109 -6.901 26.864 1.00 63.94 211 ALA A N 1
ATOM 1637 C CA . ALA A 1 211 ? -15.307 -7.855 26.100 1.00 63.94 211 ALA A CA 1
ATOM 1638 C C . ALA A 1 211 ? -14.007 -7.226 25.582 1.00 63.94 211 ALA A C 1
ATOM 1640 O O . ALA A 1 211 ? -12.958 -7.868 25.606 1.00 63.94 211 ALA A O 1
ATOM 1641 N N . VAL A 1 212 ? -14.048 -5.944 25.199 1.00 60.66 212 VAL A N 1
ATOM 1642 C CA . VAL A 1 212 ? -12.855 -5.158 24.839 1.00 60.66 212 VAL A CA 1
ATOM 1643 C C . VAL A 1 212 ? -11.841 -5.169 25.994 1.00 60.66 212 VAL A C 1
ATOM 1645 O O . VAL A 1 212 ? -10.664 -5.421 25.766 1.00 60.66 212 VAL A O 1
ATOM 1648 N N . GLY A 1 213 ? -12.300 -5.062 27.248 1.00 58.69 213 GLY A N 1
ATOM 1649 C CA . GLY A 1 213 ? -11.441 -5.153 28.439 1.00 58.69 213 GLY A CA 1
ATOM 1650 C C . GLY A 1 213 ? -10.733 -6.494 28.665 1.00 58.69 213 GLY A C 1
ATOM 1651 O O . GLY A 1 213 ? -9.787 -6.540 29.447 1.00 58.69 213 GLY A O 1
ATOM 1652 N N . GLY A 1 214 ? -11.164 -7.566 27.995 1.00 59.88 214 GLY A N 1
ATOM 1653 C CA . GLY A 1 214 ? -10.608 -8.913 28.142 1.00 59.88 214 GLY A CA 1
ATOM 1654 C C . GLY A 1 214 ? -9.617 -9.333 27.054 1.00 59.88 214 GLY A C 1
ATOM 1655 O O . GLY A 1 214 ? -9.086 -10.442 27.129 1.00 59.88 214 GLY A O 1
ATOM 1656 N N . ILE A 1 215 ? -9.362 -8.507 26.033 1.00 67.12 215 ILE A N 1
ATOM 1657 C CA . ILE A 1 215 ? -8.511 -8.929 24.913 1.00 67.12 215 ILE A CA 1
ATOM 1658 C C . ILE A 1 215 ? -7.016 -8.777 25.206 1.00 67.12 215 ILE A C 1
ATOM 1660 O O . ILE A 1 215 ? -6.566 -7.865 25.899 1.00 67.12 215 ILE A O 1
ATOM 1664 N N . GLY A 1 216 ? -6.211 -9.661 24.613 1.00 68.56 216 GLY A N 1
ATOM 1665 C CA . GLY A 1 216 ? -4.756 -9.579 24.703 1.00 68.56 216 GLY A CA 1
ATOM 1666 C C . GLY A 1 216 ? -4.203 -8.270 24.122 1.00 68.56 216 GLY A C 1
ATOM 1667 O O . GLY A 1 216 ? -4.700 -7.749 23.122 1.00 68.56 216 GLY A O 1
ATOM 1668 N N . ARG A 1 217 ? -3.107 -7.766 24.710 1.00 69.69 217 ARG A N 1
ATOM 1669 C CA . ARG A 1 217 ? -2.485 -6.471 24.353 1.00 69.69 217 ARG A CA 1
ATOM 1670 C C . ARG A 1 217 ? -2.206 -6.304 22.854 1.00 69.69 217 ARG A C 1
ATOM 1672 O O . ARG A 1 217 ? -2.416 -5.229 22.303 1.00 69.69 217 ARG A O 1
ATOM 1679 N N . ARG A 1 218 ? -1.743 -7.371 22.188 1.00 66.75 218 ARG A N 1
ATOM 1680 C CA . ARG A 1 218 ? -1.446 -7.362 20.742 1.00 66.75 218 ARG A CA 1
ATOM 1681 C C . ARG A 1 218 ? -2.715 -7.190 19.899 1.00 66.75 218 ARG A C 1
ATOM 1683 O O . ARG A 1 218 ? -2.712 -6.375 18.984 1.00 66.75 218 ARG A O 1
ATOM 1690 N N . SER A 1 219 ? -3.801 -7.878 20.256 1.00 69.56 219 SER A N 1
ATOM 1691 C CA . SER A 1 219 ? -5.112 -7.760 19.603 1.00 69.56 219 SER A CA 1
ATOM 1692 C C . SER A 1 219 ? -5.680 -6.349 19.706 1.00 69.56 219 SER A C 1
ATOM 1694 O O . SER A 1 219 ? -6.099 -5.781 18.697 1.00 69.56 219 SER A O 1
ATOM 1696 N N . GLY A 1 220 ? -5.622 -5.749 20.899 1.00 70.69 220 GLY A N 1
ATOM 1697 C CA . GLY A 1 220 ? -6.096 -4.380 21.101 1.00 70.69 220 GLY A CA 1
ATOM 1698 C C . GLY A 1 220 ? -5.296 -3.363 20.302 1.00 70.69 220 GLY A C 1
ATOM 1699 O O . GLY A 1 220 ? -5.876 -2.518 19.625 1.00 70.69 220 GLY A O 1
ATOM 1700 N N . LEU A 1 221 ? -3.969 -3.482 20.297 1.00 69.38 221 LEU A N 1
ATOM 1701 C CA . LEU A 1 221 ? -3.121 -2.520 19.604 1.00 69.38 221 LEU A CA 1
ATOM 1702 C C . LEU A 1 221 ? -3.279 -2.569 18.078 1.00 69.38 221 LEU A C 1
ATOM 1704 O O . LEU A 1 221 ? -3.440 -1.522 17.448 1.00 69.38 221 LEU A O 1
ATOM 1708 N N . THR A 1 222 ? -3.295 -3.766 17.482 1.00 69.12 222 THR A N 1
ATOM 1709 C CA . THR A 1 222 ? -3.528 -3.922 16.037 1.00 69.12 222 THR A CA 1
ATOM 1710 C C . THR A 1 222 ? -4.888 -3.343 15.635 1.00 69.12 222 THR A C 1
ATOM 1712 O O . THR A 1 222 ? -4.985 -2.657 14.615 1.00 69.12 222 THR A O 1
ATOM 1715 N N . ARG A 1 223 ? -5.938 -3.550 16.444 1.00 73.50 223 ARG A N 1
ATOM 1716 C CA . ARG A 1 223 ? -7.271 -2.996 16.162 1.00 73.50 223 ARG A CA 1
ATOM 1717 C C . ARG A 1 223 ? -7.335 -1.480 16.349 1.00 73.50 223 ARG A C 1
ATOM 1719 O O . ARG A 1 223 ? -7.943 -0.804 15.522 1.00 73.50 223 ARG A O 1
ATOM 1726 N N . ALA A 1 224 ? -6.676 -0.933 17.370 1.00 72.94 224 ALA A N 1
ATOM 1727 C CA . ALA A 1 224 ? -6.619 0.509 17.604 1.00 72.94 224 ALA A CA 1
ATOM 1728 C C . ALA A 1 224 ? -6.040 1.274 16.406 1.00 72.94 224 ALA A C 1
ATOM 1730 O O . ALA A 1 224 ? -6.627 2.259 15.965 1.00 72.94 224 ALA A O 1
ATOM 1731 N N . ILE A 1 225 ? -4.930 0.787 15.837 1.00 69.88 225 ILE A N 1
ATOM 1732 C CA . ILE A 1 225 ? -4.281 1.404 14.668 1.00 69.88 225 ILE A CA 1
ATOM 1733 C C . ILE A 1 225 ? -5.246 1.488 13.483 1.00 69.88 225 ILE A C 1
ATOM 1735 O O . ILE A 1 225 ? -5.351 2.527 12.829 1.00 69.88 225 ILE A O 1
ATOM 1739 N N . GLN A 1 226 ? -5.979 0.408 13.216 1.00 70.88 226 GLN A N 1
ATOM 1740 C CA . GLN A 1 226 ? -6.957 0.383 12.130 1.00 70.88 226 GLN A CA 1
ATOM 1741 C C . GLN A 1 226 ? -8.094 1.372 12.357 1.00 70.88 226 GLN A C 1
ATOM 1743 O O . GLN A 1 226 ? -8.496 2.065 11.426 1.00 70.88 226 GLN A O 1
ATOM 1748 N N . LEU A 1 227 ? -8.607 1.443 13.585 1.00 72.44 227 LEU A N 1
ATOM 1749 C CA . LEU A 1 227 ? -9.683 2.360 13.941 1.00 72.44 227 LEU A CA 1
ATOM 1750 C C . LEU A 1 227 ? -9.243 3.824 13.816 1.00 72.44 227 LEU A C 1
ATOM 1752 O O . LEU A 1 227 ? -10.018 4.630 13.313 1.00 72.44 227 LEU A O 1
ATOM 1756 N N . CYS A 1 228 ? -7.997 4.162 14.167 1.00 67.38 228 CYS A N 1
ATOM 1757 C CA . CYS A 1 228 ? -7.431 5.487 13.890 1.00 67.38 228 CYS A CA 1
ATOM 1758 C C . CYS A 1 228 ? -7.379 5.785 12.383 1.00 67.38 228 CYS A C 1
ATOM 1760 O O . CYS A 1 228 ? -7.759 6.872 11.950 1.00 67.38 228 CYS A O 1
ATOM 1762 N N . HIS A 1 229 ? -6.954 4.820 11.561 1.00 66.94 229 HIS A N 1
ATOM 1763 C CA . HIS A 1 229 ? -6.912 5.010 10.110 1.00 66.94 229 HIS A CA 1
ATOM 1764 C C . HIS A 1 229 ? -8.310 5.233 9.512 1.00 66.94 229 HIS A C 1
ATOM 1766 O O . HIS A 1 229 ? -8.503 6.173 8.741 1.00 66.94 229 HIS A O 1
ATOM 1772 N N . LEU A 1 230 ? -9.290 4.415 9.911 1.00 67.69 230 LEU A N 1
ATOM 1773 C CA . LEU A 1 230 ? -10.687 4.549 9.487 1.00 67.69 230 LEU A CA 1
ATOM 1774 C C . LEU A 1 230 ? -11.282 5.891 9.924 1.00 67.69 230 LEU A C 1
ATOM 1776 O O . LEU A 1 230 ? -11.891 6.584 9.115 1.00 67.69 230 LEU A O 1
ATOM 1780 N N . ALA A 1 231 ? -11.058 6.291 11.176 1.00 64.56 231 ALA A N 1
ATOM 1781 C CA . ALA A 1 231 ? -11.532 7.568 11.694 1.00 64.56 231 ALA A CA 1
ATOM 1782 C C . ALA A 1 231 ? -10.964 8.759 10.906 1.00 64.56 231 ALA A C 1
ATOM 1784 O O . ALA A 1 231 ? -11.704 9.676 10.557 1.00 64.56 231 ALA A O 1
ATOM 1785 N N . SER A 1 232 ? -9.671 8.728 10.570 1.00 60.50 232 SER A N 1
ATOM 1786 C CA . SER A 1 232 ? -9.037 9.768 9.753 1.00 60.50 232 SER A CA 1
ATOM 1787 C C . SER A 1 232 ? -9.642 9.852 8.346 1.00 60.50 232 SER A C 1
ATOM 1789 O O . SER A 1 232 ? -9.954 10.949 7.883 1.00 60.50 232 SER A O 1
ATOM 1791 N N . GLN A 1 233 ? -9.869 8.708 7.690 1.00 63.22 233 GLN A N 1
ATOM 1792 C CA . GLN A 1 233 ? -10.504 8.655 6.368 1.00 63.22 233 GLN A CA 1
ATOM 1793 C C . GLN A 1 233 ? -11.933 9.210 6.391 1.00 63.22 233 GLN A C 1
ATOM 1795 O O . GLN A 1 233 ? -12.281 10.047 5.563 1.00 63.22 233 GLN A O 1
ATOM 1800 N N . LEU A 1 234 ? -12.742 8.796 7.369 1.00 62.56 234 LEU A N 1
ATOM 1801 C CA . LEU A 1 234 ? -14.121 9.264 7.528 1.00 62.56 234 LEU A CA 1
ATOM 1802 C C . LEU A 1 234 ? -14.177 10.767 7.817 1.00 62.56 234 LEU A C 1
ATOM 1804 O O . LEU A 1 234 ? -14.972 11.487 7.219 1.00 62.56 234 LEU A O 1
ATOM 1808 N N . ALA A 1 235 ? -13.285 11.275 8.669 1.00 62.41 235 ALA A N 1
ATOM 1809 C CA . ALA A 1 235 ? -13.206 12.704 8.949 1.00 62.41 235 ALA A CA 1
ATOM 1810 C C . ALA A 1 235 ? -12.827 13.520 7.699 1.00 62.41 235 ALA A C 1
ATOM 1812 O O . ALA A 1 235 ? -13.402 14.584 7.472 1.00 62.41 235 ALA A O 1
ATOM 1813 N N . GLN A 1 236 ? -11.912 13.013 6.863 1.00 59.25 236 GLN A N 1
ATOM 1814 C CA . GLN A 1 236 ? -11.565 13.626 5.573 1.00 59.25 236 GLN A CA 1
ATOM 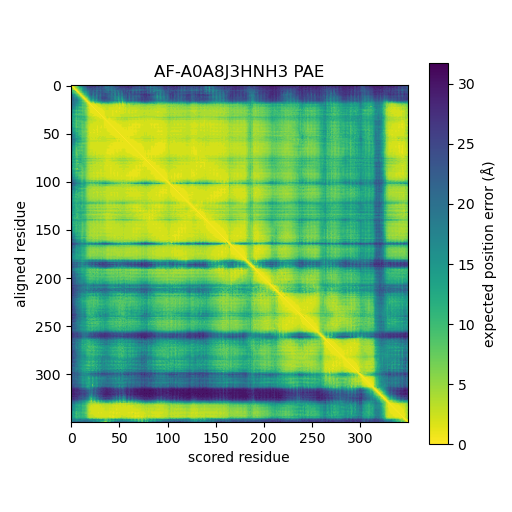1815 C C . GLN A 1 236 ? -12.734 13.604 4.580 1.00 59.25 236 GLN A C 1
ATOM 1817 O O . GLN A 1 236 ? -12.899 14.557 3.822 1.00 59.25 236 GLN A O 1
ATOM 1822 N N . ALA A 1 237 ? -13.566 12.561 4.617 1.00 60.28 237 ALA A N 1
ATOM 1823 C CA . ALA A 1 237 ? -14.794 12.462 3.830 1.00 60.28 237 ALA A CA 1
ATOM 1824 C C . ALA A 1 237 ? -15.953 13.328 4.375 1.00 60.28 237 ALA A C 1
ATOM 1826 O O . ALA A 1 237 ? -17.013 13.396 3.760 1.00 60.28 237 ALA A O 1
ATOM 1827 N N . GLY A 1 238 ? -15.773 14.006 5.517 1.00 66.56 238 GLY A N 1
ATOM 1828 C CA . GLY A 1 238 ? -16.805 14.827 6.162 1.00 66.56 238 GLY A CA 1
ATOM 1829 C C . GLY A 1 238 ? -17.735 14.057 7.110 1.00 66.56 238 GLY A C 1
ATOM 1830 O O . GLY A 1 238 ? -18.606 14.660 7.738 1.00 66.56 238 GLY A O 1
ATOM 1831 N N . GLU A 1 239 ? -17.522 12.755 7.295 1.00 73.75 239 GLU A N 1
ATOM 1832 C CA . GLU A 1 239 ? -18.308 11.875 8.166 1.00 73.75 239 GLU A CA 1
ATOM 1833 C C . GLU A 1 239 ? -17.854 11.964 9.636 1.00 73.75 239 GLU A C 1
ATOM 1835 O O . GLU A 1 239 ? -17.309 11.024 10.219 1.00 73.75 239 GLU A O 1
ATOM 1840 N N . ARG A 1 240 ? -18.076 13.126 10.265 1.00 75.19 240 ARG A N 1
ATOM 1841 C CA . ARG A 1 240 ? -17.552 13.432 11.613 1.00 75.19 240 ARG A CA 1
ATOM 1842 C C . ARG A 1 240 ? -18.057 12.500 12.721 1.00 75.19 240 ARG A C 1
ATOM 1844 O O . ARG A 1 240 ? -17.267 12.105 13.569 1.00 75.19 240 ARG A O 1
ATOM 1851 N N . GLY A 1 241 ? -19.342 12.135 12.714 1.00 79.00 241 GLY A N 1
ATOM 1852 C CA . GLY A 1 241 ? -19.934 11.264 13.742 1.00 79.00 241 GLY A CA 1
ATOM 1853 C C . GLY A 1 241 ? -19.330 9.849 13.753 1.00 79.00 241 GLY A C 1
ATOM 1854 O O . GLY A 1 241 ? -18.794 9.426 14.779 1.00 79.00 241 GLY A O 1
ATOM 1855 N N . PRO A 1 242 ? -19.341 9.127 12.616 1.00 79.38 242 PRO A N 1
ATOM 1856 C CA . PRO A 1 242 ? -18.646 7.845 12.479 1.00 79.38 242 PRO A CA 1
ATOM 1857 C C . PRO A 1 242 ? -17.146 7.929 12.794 1.00 79.38 242 PRO A C 1
ATOM 1859 O O . PRO A 1 242 ? -16.613 7.059 13.487 1.00 79.38 242 PRO A O 1
ATOM 1862 N N . ALA A 1 243 ? -16.467 8.994 12.351 1.00 72.00 243 ALA A N 1
ATOM 1863 C CA . ALA A 1 243 ? -15.056 9.207 12.657 1.00 72.00 243 ALA A CA 1
ATOM 1864 C C . ALA A 1 243 ? -14.793 9.302 14.169 1.00 72.00 243 ALA A C 1
ATOM 1866 O O . ALA A 1 243 ? -13.881 8.653 14.685 1.00 72.00 243 ALA A O 1
ATOM 1867 N N . GLU A 1 244 ? -15.614 10.063 14.893 1.00 79.81 244 GLU A N 1
ATOM 1868 C CA . GLU A 1 244 ? -15.497 10.206 16.343 1.00 79.81 244 GLU A CA 1
ATOM 1869 C C . GLU A 1 244 ? -15.752 8.879 17.074 1.00 79.81 244 GLU A C 1
ATOM 1871 O O . GLU A 1 244 ? -14.988 8.510 17.969 1.00 79.81 244 GLU A O 1
ATOM 1876 N N . ALA A 1 245 ? -16.758 8.105 16.657 1.00 81.88 245 ALA A N 1
ATOM 1877 C CA . ALA A 1 245 ? -17.050 6.798 17.246 1.00 81.88 245 ALA A CA 1
ATOM 1878 C C . ALA A 1 245 ? -15.871 5.810 17.108 1.00 81.88 245 ALA A C 1
ATOM 1880 O O . ALA A 1 245 ? -15.493 5.129 18.073 1.00 81.88 245 ALA A O 1
ATOM 1881 N N . HIS A 1 246 ? -15.236 5.760 15.931 1.00 78.94 246 HIS A N 1
ATOM 1882 C CA . HIS A 1 246 ? -14.039 4.943 15.718 1.00 78.94 246 HIS A CA 1
ATOM 1883 C C . HIS A 1 246 ? -12.838 5.452 16.523 1.00 78.94 246 HIS A C 1
ATOM 1885 O O . HIS A 1 246 ? -12.126 4.643 17.123 1.00 78.94 246 HIS A O 1
ATOM 1891 N N . ALA A 1 247 ? -12.649 6.771 16.619 1.00 75.44 247 ALA A N 1
ATOM 1892 C CA . ALA A 1 247 ? -11.589 7.374 17.425 1.00 75.44 247 ALA A CA 1
ATOM 1893 C C . ALA A 1 247 ? -11.725 7.031 18.919 1.00 75.44 247 ALA A C 1
ATOM 1895 O O . ALA A 1 247 ? -10.750 6.635 19.563 1.00 75.44 247 ALA A O 1
ATOM 1896 N N . GLN A 1 248 ? -12.938 7.124 19.472 1.00 81.94 248 GLN A N 1
ATOM 1897 C CA . GLN A 1 248 ? -13.220 6.760 20.863 1.00 81.94 248 GLN A CA 1
ATOM 1898 C C . GLN A 1 248 ? -12.953 5.271 21.120 1.00 81.94 248 GLN A C 1
ATOM 1900 O O . GLN A 1 248 ? -12.368 4.903 22.140 1.00 81.94 248 GLN A O 1
ATOM 1905 N N . THR A 1 249 ? -13.335 4.404 20.181 1.00 80.44 249 THR A N 1
ATOM 1906 C CA . THR A 1 249 ? -13.086 2.959 20.284 1.00 80.44 249 THR A CA 1
ATOM 1907 C C . THR A 1 249 ? -11.588 2.645 20.222 1.00 80.44 249 THR A C 1
ATOM 1909 O O . THR A 1 249 ? -11.094 1.855 21.028 1.00 80.44 249 THR A O 1
ATOM 1912 N N . ALA A 1 250 ? -10.833 3.322 19.350 1.00 75.81 250 ALA A N 1
ATOM 1913 C CA . ALA A 1 250 ? -9.377 3.200 19.286 1.00 75.81 250 ALA A CA 1
ATOM 1914 C C . ALA A 1 250 ? -8.711 3.582 20.618 1.00 75.81 250 ALA A C 1
ATOM 1916 O O . ALA A 1 250 ? -7.860 2.848 21.116 1.00 75.81 250 ALA A O 1
ATOM 1917 N N . GLN A 1 251 ? -9.138 4.690 21.236 1.00 76.75 251 GLN A N 1
ATOM 1918 C CA . GLN A 1 251 ? -8.613 5.137 22.531 1.00 76.75 251 GLN A CA 1
ATOM 1919 C C . GLN A 1 251 ? -8.837 4.106 23.642 1.00 76.75 251 GLN A C 1
ATOM 1921 O O . GLN A 1 251 ? -7.938 3.889 24.454 1.00 76.75 251 GLN A O 1
ATOM 1926 N N . ARG A 1 252 ? -9.993 3.427 23.662 1.00 78.12 252 ARG A N 1
ATOM 1927 C CA . ARG A 1 252 ? -10.268 2.353 24.634 1.00 78.12 252 ARG A CA 1
ATOM 1928 C C . ARG A 1 252 ? -9.289 1.192 24.475 1.00 78.12 252 ARG A C 1
ATOM 1930 O O . ARG A 1 252 ? -8.713 0.752 25.466 1.00 78.12 252 ARG A O 1
ATOM 1937 N N . PHE A 1 253 ? -9.045 0.754 23.241 1.00 74.62 253 PHE A N 1
ATOM 1938 C CA . PHE A 1 253 ? -8.070 -0.301 22.967 1.00 74.62 253 PHE A CA 1
ATOM 1939 C C . PHE A 1 253 ? -6.641 0.098 23.355 1.00 74.62 253 PHE A C 1
ATOM 1941 O O . PHE A 1 253 ? -5.924 -0.712 23.939 1.00 74.62 253 PHE A O 1
ATOM 1948 N N . VAL A 1 254 ? -6.230 1.343 23.087 1.00 72.69 254 VAL A N 1
ATOM 1949 C CA . VAL A 1 254 ? -4.905 1.852 23.489 1.00 72.69 254 VAL A CA 1
ATOM 1950 C C . VAL A 1 254 ? -4.766 1.890 25.010 1.00 72.69 254 VAL A C 1
ATOM 1952 O O . VAL A 1 254 ? -3.752 1.439 25.537 1.00 72.69 254 VAL A O 1
ATOM 1955 N N . ALA A 1 255 ? -5.783 2.380 25.722 1.00 73.56 255 ALA A N 1
ATOM 1956 C CA . ALA A 1 255 ? -5.772 2.438 27.182 1.00 73.56 255 ALA A CA 1
ATOM 1957 C C . ALA A 1 255 ? -5.668 1.038 27.815 1.00 73.56 255 ALA A C 1
ATOM 1959 O O . ALA A 1 255 ? -4.935 0.844 28.783 1.00 73.56 255 ALA A O 1
ATOM 1960 N N . GLN A 1 256 ? -6.362 0.049 27.247 1.00 68.94 256 GLN A N 1
ATOM 1961 C CA . GLN A 1 256 ? -6.384 -1.327 27.753 1.00 68.94 256 GLN A CA 1
ATOM 1962 C C . GLN A 1 256 ? -5.162 -2.154 27.364 1.00 68.94 256 GLN A C 1
ATOM 1964 O O . GLN A 1 256 ? -4.760 -3.042 28.116 1.00 68.94 256 GLN A O 1
ATOM 1969 N N . ALA A 1 257 ? -4.529 -1.856 26.227 1.00 63.56 257 ALA A N 1
ATOM 1970 C CA . ALA A 1 257 ? -3.298 -2.529 25.826 1.00 63.56 257 ALA A CA 1
ATOM 1971 C C . ALA A 1 257 ? -2.156 -2.322 26.845 1.00 63.56 257 ALA A C 1
ATOM 1973 O O . ALA A 1 257 ? -1.167 -3.060 26.808 1.00 63.56 257 ALA A O 1
ATOM 1974 N N . GLY A 1 258 ? -2.297 -1.375 27.787 1.00 54.66 258 GLY A N 1
ATOM 1975 C CA . GLY A 1 258 ? -1.233 -0.978 28.704 1.00 54.66 258 GLY A CA 1
ATOM 1976 C C . GLY A 1 258 ? -0.060 -0.384 27.925 1.00 54.66 258 GLY A C 1
ATOM 1977 O O . GLY A 1 258 ? -0.077 -0.358 26.698 1.00 54.66 258 GLY A O 1
ATOM 1978 N N . SER A 1 259 ? 0.957 0.133 28.619 1.00 54.91 259 SER A N 1
ATOM 1979 C CA . SER A 1 259 ? 2.131 0.768 27.998 1.00 54.91 259 SER A CA 1
ATOM 1980 C C . SER A 1 259 ? 2.565 0.063 26.703 1.00 54.91 259 SER A C 1
ATOM 1982 O O . SER A 1 259 ? 2.681 -1.163 26.701 1.00 54.91 259 SER A O 1
ATOM 1984 N N . LEU A 1 260 ? 2.840 0.824 25.638 1.00 55.88 260 LEU A N 1
ATOM 1985 C CA . LEU A 1 260 ? 3.259 0.368 24.300 1.00 55.88 260 LEU A CA 1
ATOM 1986 C C . LEU A 1 260 ? 4.635 -0.363 24.281 1.00 55.88 260 LEU A C 1
ATOM 1988 O O . LEU A 1 260 ? 5.408 -0.253 23.333 1.00 55.88 260 LEU A O 1
ATOM 1992 N N . THR A 1 261 ? 4.991 -1.091 25.339 1.00 47.38 261 THR A N 1
ATOM 1993 C CA . THR A 1 261 ? 6.315 -1.643 25.663 1.00 47.38 261 THR A CA 1
ATOM 1994 C C . THR A 1 261 ? 6.717 -2.874 24.852 1.00 47.38 261 THR A C 1
ATOM 1996 O O . THR A 1 261 ? 7.768 -3.447 25.109 1.00 47.38 261 THR A O 1
ATOM 1999 N N . LEU A 1 262 ? 5.924 -3.279 23.856 1.00 46.19 262 LEU A N 1
ATOM 2000 C CA . LEU A 1 262 ? 6.186 -4.467 23.030 1.00 46.19 262 LEU A CA 1
ATOM 2001 C C . LEU A 1 262 ? 6.412 -4.158 21.546 1.00 46.19 262 LEU A C 1
ATOM 2003 O O . LEU A 1 262 ? 6.454 -5.076 20.730 1.00 46.19 262 LEU A O 1
ATOM 2007 N N . GLN A 1 263 ? 6.553 -2.885 21.186 1.00 55.34 263 GLN A N 1
ATOM 2008 C CA . GLN A 1 263 ? 6.870 -2.473 19.823 1.00 55.34 263 GLN A CA 1
ATOM 2009 C C . GLN A 1 263 ? 8.111 -1.586 19.817 1.00 55.34 263 GLN A C 1
ATOM 2011 O O . GLN A 1 263 ? 8.429 -0.949 20.824 1.00 55.34 263 GLN A O 1
ATOM 2016 N N . SER A 1 264 ? 8.818 -1.551 18.684 1.00 56.03 264 SER A N 1
ATOM 2017 C CA . SER A 1 264 ? 9.921 -0.608 18.501 1.00 56.03 264 SER A CA 1
ATOM 2018 C C . SER A 1 264 ? 9.440 0.812 18.822 1.00 56.03 264 SER A C 1
ATOM 2020 O O . SER A 1 264 ? 8.283 1.163 18.563 1.00 56.03 264 SER A O 1
ATOM 2022 N N . ARG A 1 265 ? 10.325 1.631 19.404 1.00 63.41 265 ARG A N 1
ATOM 2023 C CA . ARG A 1 265 ? 10.058 3.036 19.764 1.00 63.41 265 ARG A CA 1
ATOM 2024 C C . ARG A 1 265 ? 9.343 3.774 18.626 1.00 63.41 265 ARG A C 1
ATOM 2026 O O . ARG A 1 265 ? 8.300 4.379 18.856 1.00 63.41 265 ARG A O 1
ATOM 2033 N N . LEU A 1 266 ? 9.823 3.600 17.393 1.00 59.88 266 LEU A N 1
ATOM 2034 C CA . LEU A 1 266 ? 9.247 4.181 16.179 1.00 59.88 266 LEU A CA 1
ATOM 2035 C C . LEU A 1 266 ? 7.783 3.783 15.928 1.00 59.88 266 LEU A C 1
ATOM 2037 O O . LEU A 1 266 ? 6.971 4.634 15.571 1.00 59.88 266 LEU A O 1
ATOM 2041 N N . THR A 1 267 ? 7.400 2.523 16.137 1.00 60.50 267 THR A N 1
ATOM 2042 C CA . THR A 1 267 ? 6.002 2.100 15.957 1.00 60.50 267 THR A CA 1
ATOM 2043 C C . THR A 1 267 ? 5.087 2.768 16.981 1.00 60.50 267 THR A C 1
ATOM 2045 O O . THR A 1 267 ? 4.007 3.229 16.616 1.00 60.50 267 THR A O 1
ATOM 2048 N N . ARG A 1 268 ? 5.535 2.925 18.235 1.00 64.06 268 ARG A N 1
ATOM 2049 C CA . ARG A 1 268 ? 4.771 3.672 19.253 1.00 64.06 268 ARG A CA 1
ATOM 2050 C C . ARG A 1 268 ? 4.535 5.120 18.828 1.00 64.06 268 ARG A C 1
ATOM 2052 O O . ARG A 1 268 ? 3.435 5.639 18.989 1.00 64.06 268 ARG A O 1
ATOM 2059 N N . LEU A 1 269 ? 5.568 5.754 18.277 1.00 66.56 269 LEU A N 1
ATOM 2060 C CA . LEU A 1 269 ? 5.508 7.130 17.790 1.00 66.56 269 LEU A CA 1
ATOM 2061 C C . LEU A 1 269 ? 4.541 7.253 16.607 1.00 66.56 269 LEU A C 1
ATOM 2063 O O . LEU A 1 269 ? 3.710 8.154 16.589 1.00 66.56 269 LEU A O 1
ATOM 2067 N N . ARG A 1 270 ? 4.557 6.292 15.676 1.00 64.62 270 ARG A N 1
ATOM 2068 C CA . ARG A 1 270 ? 3.595 6.221 14.561 1.00 64.62 270 ARG A CA 1
ATOM 2069 C C . ARG A 1 270 ? 2.152 6.047 15.035 1.00 64.62 270 ARG A C 1
ATOM 2071 O O . ARG A 1 270 ? 1.260 6.694 14.493 1.00 64.62 270 ARG A O 1
ATOM 2078 N N . ILE A 1 271 ? 1.918 5.226 16.060 1.00 65.81 271 ILE A N 1
ATOM 2079 C CA . ILE A 1 271 ? 0.593 5.071 16.681 1.00 65.81 271 ILE A CA 1
ATOM 2080 C C . ILE A 1 271 ? 0.121 6.399 17.274 1.00 65.81 271 ILE A C 1
ATOM 2082 O O . ILE A 1 271 ? -1.001 6.822 17.003 1.00 65.81 271 ILE A O 1
ATOM 2086 N N . ARG A 1 272 ? 0.979 7.083 18.040 1.00 72.81 272 ARG A N 1
ATOM 2087 C CA . ARG A 1 272 ? 0.663 8.409 18.587 1.00 72.81 272 ARG A CA 1
ATOM 2088 C C . ARG A 1 272 ? 0.365 9.426 17.486 1.00 72.81 272 ARG A C 1
ATOM 2090 O O . ARG A 1 272 ? -0.616 10.148 17.602 1.00 72.81 272 ARG A O 1
ATOM 2097 N N . CYS A 1 273 ? 1.125 9.432 16.388 1.00 69.50 273 CYS A N 1
ATOM 2098 C CA . CYS A 1 273 ? 0.821 10.272 15.226 1.00 69.50 273 CYS A CA 1
ATOM 2099 C C . CYS A 1 273 ? -0.550 9.955 14.621 1.00 69.50 273 CYS A C 1
ATOM 2101 O O . CYS A 1 273 ? -1.299 10.876 14.322 1.00 69.50 273 CYS A O 1
ATOM 2103 N N . ALA A 1 274 ? -0.913 8.677 14.477 1.00 67.25 274 ALA A N 1
ATOM 2104 C CA . ALA A 1 274 ? -2.229 8.291 13.966 1.00 67.25 274 ALA A CA 1
ATOM 2105 C C . ALA A 1 274 ? -3.368 8.749 14.897 1.00 67.25 274 ALA A C 1
ATOM 2107 O O . ALA A 1 274 ? -4.413 9.204 14.427 1.00 67.25 274 ALA A O 1
ATOM 2108 N N . ILE A 1 275 ? -3.160 8.682 16.216 1.00 70.25 275 ILE A N 1
ATOM 2109 C CA . ILE A 1 275 ? -4.094 9.217 17.218 1.00 70.25 275 ILE A CA 1
ATOM 2110 C C . ILE A 1 275 ? -4.191 10.743 17.096 1.00 70.25 275 ILE A C 1
ATOM 2112 O O . ILE A 1 275 ? -5.298 11.277 17.070 1.00 70.25 275 ILE A O 1
ATOM 2116 N N . ALA A 1 276 ? -3.059 11.438 16.986 1.00 72.38 276 ALA A N 1
ATOM 2117 C CA . ALA A 1 276 ? -3.000 12.888 16.842 1.00 72.38 276 ALA A CA 1
ATOM 2118 C C . ALA A 1 276 ? -3.702 13.364 15.560 1.00 72.38 276 ALA A C 1
ATOM 2120 O O . ALA A 1 276 ? -4.541 14.261 15.618 1.00 72.38 276 ALA A O 1
ATOM 2121 N N . ASP A 1 277 ? -3.443 12.708 14.426 1.00 67.25 277 ASP A N 1
ATOM 2122 C CA . ASP A 1 277 ? -4.116 12.965 13.148 1.00 67.25 277 ASP A CA 1
ATOM 2123 C C . ASP A 1 277 ? -5.630 12.767 13.263 1.00 67.25 277 ASP A C 1
ATOM 2125 O O . ASP A 1 277 ? -6.409 13.581 12.767 1.00 67.25 277 ASP A O 1
ATOM 2129 N N . THR A 1 278 ? -6.054 11.713 13.963 1.00 66.06 278 THR A N 1
ATOM 2130 C CA . THR A 1 278 ? -7.473 11.441 14.209 1.00 66.06 278 THR A CA 1
ATOM 2131 C C . THR A 1 278 ? -8.109 12.547 15.051 1.00 66.06 278 THR A C 1
ATOM 2133 O O . THR A 1 278 ? -9.125 13.109 14.656 1.00 66.06 278 THR A O 1
ATOM 2136 N N . LEU A 1 279 ? -7.487 12.907 16.179 1.00 70.50 279 LEU A N 1
ATOM 2137 C CA . LEU A 1 279 ? -7.952 13.975 17.069 1.00 70.50 279 LEU A CA 1
ATOM 2138 C C . LEU A 1 279 ? -8.041 15.318 16.343 1.00 70.50 279 LEU A C 1
ATOM 2140 O O . LEU A 1 279 ? -8.988 16.071 16.552 1.00 70.50 279 LEU A O 1
ATOM 2144 N N . HIS A 1 280 ? -7.064 15.618 15.489 1.00 73.56 280 HIS A N 1
ATOM 2145 C CA . HIS A 1 280 ? -7.057 16.837 14.695 1.00 73.56 280 HIS A CA 1
ATOM 2146 C C . HIS A 1 280 ? -8.228 16.840 13.707 1.00 73.56 280 HIS A C 1
ATOM 2148 O O . HIS A 1 280 ? -8.979 17.812 13.637 1.00 73.56 280 HIS A O 1
ATOM 2154 N N . ALA A 1 281 ? -8.421 15.734 12.983 1.00 63.97 281 ALA A N 1
ATOM 2155 C CA . ALA A 1 281 ? -9.476 15.601 11.986 1.00 63.97 281 ALA A CA 1
ATOM 2156 C C . ALA A 1 281 ? -10.893 15.637 12.594 1.00 63.97 281 ALA A C 1
ATOM 2158 O O . ALA A 1 281 ? -11.815 16.139 11.954 1.00 63.97 281 ALA A O 1
ATOM 2159 N N . THR A 1 282 ? -11.070 15.181 13.839 1.00 65.75 282 THR A N 1
ATOM 2160 C CA . THR A 1 282 ? -12.352 15.255 14.564 1.00 65.75 282 THR A CA 1
ATOM 2161 C C . THR A 1 282 ? -12.521 16.535 15.399 1.00 65.75 282 THR A C 1
ATOM 2163 O O . THR A 1 282 ? -13.472 16.643 16.167 1.00 65.75 282 THR A O 1
ATOM 2166 N N . GLY A 1 283 ? -11.636 17.530 15.257 1.00 69.69 283 GLY A N 1
ATOM 2167 C CA . GLY A 1 283 ? -11.792 18.857 15.872 1.00 69.69 283 GLY A CA 1
ATOM 2168 C C . GLY A 1 283 ? -11.217 19.021 17.285 1.00 69.69 283 GLY A C 1
ATOM 2169 O O . GLY A 1 283 ? -11.350 20.088 17.881 1.00 69.69 283 GLY A O 1
ATOM 2170 N N . HIS A 1 284 ? -10.514 18.026 17.828 1.00 76.25 284 HIS A N 1
ATOM 2171 C CA . HIS A 1 284 ? -9.826 18.105 19.125 1.00 76.25 284 HIS A CA 1
ATOM 2172 C C . HIS A 1 284 ? -8.385 18.627 18.991 1.00 76.25 284 HIS A C 1
ATOM 2174 O O . HIS A 1 284 ? -7.430 17.992 19.448 1.00 76.25 284 HIS A O 1
ATOM 2180 N N . VAL A 1 285 ? -8.224 19.802 18.380 1.00 79.31 285 VAL A N 1
ATOM 2181 C CA . VAL A 1 285 ? -6.922 20.377 17.986 1.00 79.31 285 VAL A CA 1
ATOM 2182 C C . VAL A 1 285 ? -5.921 20.445 19.147 1.00 79.31 285 VAL A C 1
ATOM 2184 O O . VAL A 1 285 ? -4.778 20.021 18.993 1.00 79.31 285 VAL A O 1
ATOM 2187 N N . SER A 1 286 ? -6.339 20.889 20.336 1.00 77.50 286 SER A N 1
ATOM 2188 C CA . SER A 1 286 ? -5.444 20.991 21.502 1.00 77.50 286 SER A CA 1
ATOM 2189 C C . SER A 1 286 ? -4.924 19.632 21.986 1.00 77.50 286 SER A C 1
ATOM 2191 O O . SER A 1 286 ? -3.780 19.526 22.417 1.00 77.50 286 SER A O 1
ATOM 2193 N N . ARG A 1 287 ? -5.740 18.571 21.889 1.00 78.25 287 ARG A N 1
ATOM 2194 C CA . ARG A 1 287 ? -5.325 17.206 22.259 1.00 78.25 287 ARG A CA 1
ATOM 2195 C C . ARG A 1 287 ? -4.413 16.599 21.197 1.00 78.25 287 ARG A C 1
ATOM 2197 O O . ARG A 1 287 ? -3.431 15.955 21.544 1.00 78.25 287 ARG A O 1
ATOM 2204 N N . ALA A 1 288 ? -4.712 16.837 19.920 1.00 77.31 288 ALA A N 1
ATOM 2205 C CA . ALA A 1 288 ? -3.841 16.437 18.819 1.00 77.31 288 ALA A CA 1
ATOM 2206 C C . ALA A 1 288 ? -2.447 17.063 18.949 1.00 77.31 288 ALA A C 1
ATOM 2208 O O . ALA A 1 288 ? -1.438 16.379 18.801 1.00 77.31 288 ALA A O 1
ATOM 2209 N N . ARG A 1 289 ? -2.403 18.356 19.289 1.00 80.19 289 ARG A N 1
ATOM 2210 C CA . ARG A 1 289 ? -1.167 19.095 19.540 1.00 80.19 289 ARG A CA 1
ATOM 2211 C C . ARG A 1 289 ? -0.328 18.459 20.651 1.00 80.19 289 ARG A C 1
ATOM 2213 O O . ARG A 1 289 ? 0.850 18.211 20.425 1.00 80.19 289 ARG A O 1
ATOM 2220 N N . ALA A 1 290 ? -0.937 18.137 21.792 1.00 81.12 290 ALA A N 1
ATOM 2221 C CA . ALA A 1 290 ? -0.235 17.493 22.903 1.00 81.12 290 ALA A CA 1
ATOM 2222 C C . ALA A 1 290 ? 0.377 16.133 22.510 1.00 81.12 290 ALA A C 1
ATOM 2224 O O . ALA A 1 290 ? 1.515 15.840 22.869 1.00 81.12 290 ALA A O 1
ATOM 2225 N N . GLU A 1 291 ? -0.339 15.317 21.728 1.00 80.12 291 GLU A N 1
ATOM 2226 C CA . GLU A 1 291 ? 0.200 14.042 21.233 1.00 80.12 291 GLU A CA 1
ATOM 2227 C C . GLU A 1 291 ? 1.371 14.245 20.262 1.00 80.12 291 GLU A C 1
ATOM 2229 O O . GLU A 1 291 ? 2.385 13.558 20.369 1.00 80.12 291 GLU A O 1
ATOM 2234 N N . PHE A 1 292 ? 1.280 15.208 19.342 1.00 79.75 292 PHE A N 1
ATOM 2235 C CA . PHE A 1 292 ? 2.379 15.534 18.431 1.00 79.75 292 PHE A CA 1
ATOM 2236 C C . PHE A 1 292 ? 3.618 16.068 19.160 1.00 79.75 292 PHE A C 1
ATOM 2238 O O . PHE A 1 292 ? 4.732 15.650 18.847 1.00 79.75 292 PHE A O 1
ATOM 2245 N N . GLU A 1 293 ? 3.443 16.958 20.138 1.00 81.38 293 GLU A N 1
ATOM 2246 C CA . GLU A 1 293 ? 4.537 17.477 20.969 1.00 81.38 293 GLU A CA 1
ATOM 2247 C C . GLU A 1 293 ? 5.227 16.339 21.732 1.00 81.38 293 GLU A C 1
ATOM 2249 O O . GLU A 1 293 ? 6.455 16.251 21.732 1.00 81.38 293 GLU A O 1
ATOM 2254 N N . GLN A 1 294 ? 4.452 15.397 22.277 1.00 81.31 294 GLN A N 1
ATOM 2255 C CA . GLN A 1 294 ? 4.991 14.208 22.932 1.00 81.31 294 GLN A CA 1
ATOM 2256 C C . GLN A 1 294 ? 5.796 13.321 21.969 1.00 81.31 294 GLN A C 1
ATOM 2258 O O . GLN A 1 294 ? 6.841 12.794 22.348 1.00 81.31 294 GLN A O 1
ATOM 2263 N N . VAL A 1 295 ? 5.354 13.170 20.716 1.00 74.44 295 VAL A N 1
ATOM 2264 C CA . VAL A 1 295 ? 6.115 12.423 19.701 1.00 74.44 295 VAL A CA 1
ATOM 2265 C C . VAL A 1 295 ? 7.431 13.122 19.360 1.00 74.44 295 VAL A C 1
ATOM 2267 O O . VAL A 1 295 ? 8.449 12.446 19.248 1.00 74.44 295 VAL A O 1
ATOM 2270 N N . VAL A 1 296 ? 7.440 14.453 19.225 1.00 77.88 296 VAL A N 1
ATOM 2271 C CA . VAL A 1 296 ? 8.671 15.227 18.972 1.00 77.88 296 VAL A CA 1
ATOM 2272 C C . VAL A 1 296 ? 9.660 15.069 20.125 1.00 77.88 296 VAL A C 1
ATOM 2274 O O . VAL A 1 296 ? 10.836 14.809 19.878 1.00 77.88 296 VAL A O 1
ATOM 2277 N N . LEU A 1 297 ? 9.184 15.162 21.370 1.00 79.00 297 LEU A N 1
ATOM 2278 C CA . LEU A 1 297 ? 10.005 14.944 22.565 1.00 79.00 297 LEU A CA 1
ATOM 2279 C C . LEU A 1 297 ? 10.592 13.527 22.604 1.00 79.00 297 LEU A C 1
ATOM 2281 O O . LEU A 1 297 ? 11.757 13.342 22.943 1.00 79.00 297 LEU A O 1
ATOM 2285 N N . GLU A 1 298 ? 9.802 12.519 22.230 1.00 75.12 298 GLU A N 1
ATOM 2286 C CA . GLU A 1 298 ? 10.225 11.118 22.231 1.00 75.12 298 GLU A CA 1
ATOM 2287 C C . GLU A 1 298 ? 11.023 10.701 20.974 1.00 75.12 298 GLU A C 1
ATOM 2289 O O . GLU A 1 298 ? 11.493 9.565 20.941 1.00 75.12 298 GLU A O 1
ATOM 2294 N N . LEU A 1 299 ? 11.199 11.548 19.952 1.00 74.06 299 LEU A N 1
ATOM 2295 C CA . LEU A 1 299 ? 11.872 11.194 18.686 1.00 74.06 299 LEU A CA 1
ATOM 2296 C C . LEU A 1 299 ? 13.406 11.259 18.743 1.00 74.06 299 LEU A C 1
ATOM 2298 O O . LEU A 1 299 ? 14.049 10.527 18.000 1.00 74.06 299 LEU A O 1
ATOM 2302 N N . ASP A 1 300 ? 13.977 12.115 19.598 1.00 68.62 300 ASP A N 1
ATOM 2303 C CA . ASP A 1 300 ? 15.426 12.248 19.877 1.00 68.62 300 ASP A CA 1
ATOM 2304 C C . ASP A 1 300 ? 16.361 12.115 18.647 1.00 68.62 300 ASP A C 1
ATOM 2306 O O . ASP A 1 300 ? 17.403 11.471 18.688 1.00 68.62 300 ASP A O 1
ATOM 2310 N N . GLY A 1 301 ? 15.957 12.674 17.499 1.00 60.59 301 GLY A N 1
ATOM 2311 C CA . GLY A 1 301 ? 16.750 12.663 16.261 1.00 60.59 301 GLY A CA 1
ATOM 2312 C C . GLY A 1 301 ? 16.793 11.342 15.472 1.00 60.59 301 GLY A C 1
ATOM 2313 O O . GLY A 1 301 ? 17.424 11.315 14.418 1.00 60.59 301 GLY A O 1
ATOM 2314 N N . GLU A 1 302 ? 16.109 10.277 15.909 1.00 57.50 302 GLU A N 1
ATOM 2315 C CA . GLU A 1 302 ? 16.124 8.959 15.241 1.00 57.50 302 GLU A CA 1
ATOM 2316 C C . GLU A 1 302 ? 15.429 8.956 13.865 1.00 57.50 302 GLU A C 1
ATOM 2318 O O . GLU A 1 302 ? 15.802 8.185 12.982 1.00 57.50 302 GLU A O 1
ATOM 2323 N N . ASP A 1 303 ? 14.434 9.825 13.661 1.00 57.94 303 ASP A N 1
ATOM 2324 C CA . ASP A 1 303 ? 13.756 10.010 12.371 1.00 57.94 303 ASP A CA 1
ATOM 2325 C C . ASP A 1 303 ? 13.538 11.511 12.091 1.00 57.94 303 ASP A C 1
ATOM 2327 O O . ASP A 1 303 ? 12.479 12.075 12.398 1.00 57.94 303 ASP A O 1
ATOM 2331 N N . PRO A 1 304 ? 14.547 12.193 11.513 1.00 59.59 304 PRO A N 1
ATOM 2332 C CA . PRO A 1 304 ? 14.468 13.619 11.202 1.00 59.59 304 PRO A CA 1
ATOM 2333 C C . PRO A 1 304 ? 13.331 13.957 10.230 1.00 59.59 304 PRO A C 1
ATOM 2335 O O . PRO A 1 304 ? 12.778 15.055 10.285 1.00 59.59 304 PRO A O 1
ATOM 2338 N N . ALA A 1 305 ? 12.952 13.021 9.353 1.00 58.47 305 ALA A N 1
ATOM 2339 C CA . ALA A 1 305 ? 11.868 13.227 8.400 1.00 58.47 305 ALA A CA 1
ATOM 2340 C C . ALA A 1 305 ? 10.505 13.243 9.107 1.00 58.47 305 ALA A C 1
ATOM 2342 O O . ALA A 1 305 ? 9.697 14.139 8.844 1.00 58.47 305 ALA A O 1
ATOM 2343 N N . LEU A 1 306 ? 10.274 12.309 10.036 1.00 59.03 306 LEU A N 1
ATOM 2344 C CA . LEU A 1 306 ? 9.077 12.287 10.877 1.00 59.03 306 LEU A CA 1
ATOM 2345 C C . LEU A 1 306 ? 9.024 13.507 11.811 1.00 59.03 306 LEU A C 1
ATOM 2347 O O . LEU A 1 306 ? 7.980 14.148 11.915 1.00 59.03 306 LEU A O 1
ATOM 2351 N N . ALA A 1 307 ? 10.149 13.886 12.425 1.00 61.00 307 ALA A N 1
ATOM 2352 C CA . ALA A 1 307 ? 10.229 15.066 13.288 1.00 61.00 307 ALA A CA 1
ATOM 2353 C C . ALA A 1 307 ? 9.896 16.364 12.529 1.00 61.00 307 ALA A C 1
ATOM 2355 O O . ALA A 1 307 ? 9.054 17.146 12.975 1.00 61.00 307 ALA A O 1
ATOM 2356 N N . CYS A 1 308 ? 10.484 16.578 11.346 1.00 59.34 308 CYS A N 1
ATOM 2357 C CA . CYS A 1 308 ? 10.161 17.728 10.498 1.00 59.34 308 CYS A CA 1
ATOM 2358 C C . CYS A 1 308 ? 8.691 17.744 10.053 1.00 59.34 308 CYS A C 1
ATOM 2360 O O . CYS A 1 308 ? 8.093 18.818 9.950 1.00 59.34 308 CYS A O 1
ATOM 2362 N N . ASP A 1 309 ? 8.104 16.579 9.773 1.00 62.50 309 ASP A N 1
ATOM 2363 C CA . ASP A 1 309 ? 6.696 16.477 9.395 1.00 62.50 309 ASP A CA 1
ATOM 2364 C C . ASP A 1 309 ? 5.766 16.887 10.547 1.00 62.50 309 ASP A C 1
ATOM 2366 O O . ASP A 1 309 ? 4.828 17.659 10.335 1.00 62.50 309 ASP A O 1
ATOM 2370 N N . ILE A 1 310 ? 6.063 16.444 11.771 1.00 63.72 310 ILE A N 1
ATOM 2371 C CA . ILE A 1 310 ? 5.282 16.782 12.965 1.00 63.72 310 ILE A CA 1
ATOM 2372 C C . ILE A 1 310 ? 5.437 18.259 13.338 1.00 63.72 310 ILE A C 1
ATOM 2374 O O . ILE A 1 310 ? 4.435 18.931 13.568 1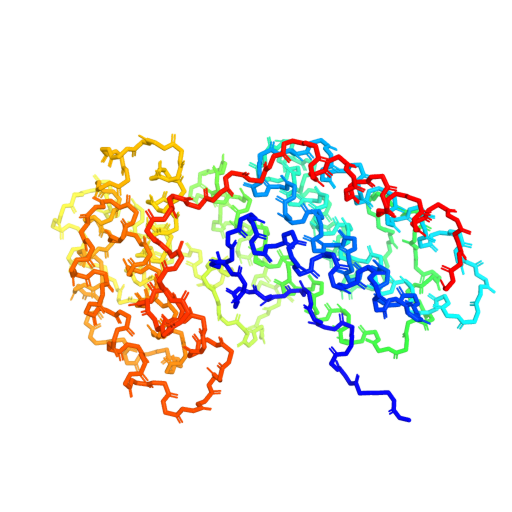.00 63.72 310 ILE A O 1
ATOM 2378 N N . VAL A 1 311 ? 6.655 18.808 13.317 1.00 61.59 311 VAL A N 1
ATOM 2379 C CA . VAL A 1 311 ? 6.900 20.239 13.585 1.00 61.59 311 VAL A CA 1
ATOM 2380 C C . VAL A 1 311 ? 6.135 21.133 12.601 1.00 61.59 311 VAL A C 1
ATOM 2382 O O . VAL A 1 311 ? 5.582 22.161 12.992 1.00 61.59 311 VAL A O 1
ATOM 2385 N N . ARG A 1 312 ? 6.021 20.725 11.330 1.00 61.47 312 ARG A N 1
ATOM 2386 C CA . ARG A 1 312 ? 5.190 21.442 10.351 1.00 61.47 312 ARG A CA 1
ATOM 2387 C C . ARG A 1 312 ? 3.689 21.306 10.615 1.00 61.47 312 ARG A C 1
ATOM 2389 O O . ARG A 1 312 ? 2.963 22.259 10.356 1.00 61.47 312 ARG A O 1
ATOM 2396 N N . ARG A 1 313 ? 3.208 20.169 11.133 1.00 62.31 313 ARG A N 1
ATOM 2397 C CA . ARG A 1 313 ? 1.798 19.988 11.555 1.00 62.31 313 ARG A CA 1
ATOM 2398 C C . ARG A 1 313 ? 1.447 20.793 12.805 1.00 62.31 313 ARG A C 1
ATOM 2400 O O . ARG A 1 313 ? 0.328 21.271 12.918 1.00 62.31 313 ARG A O 1
ATOM 2407 N N . LEU A 1 314 ? 2.408 20.960 13.710 1.00 59.56 314 LEU A N 1
ATOM 2408 C CA . LEU A 1 314 ? 2.294 21.752 14.938 1.00 59.56 314 LEU A CA 1
ATOM 2409 C C . LEU A 1 314 ? 2.310 23.269 14.700 1.00 59.56 314 LEU A C 1
ATOM 2411 O O . LEU A 1 314 ? 2.076 24.036 15.631 1.00 59.56 314 LEU A O 1
ATOM 2415 N N . GLY A 1 315 ? 2.579 23.705 13.468 1.00 52.81 315 GLY A N 1
ATOM 2416 C CA . GLY A 1 315 ? 2.640 25.116 13.121 1.00 52.81 315 GLY A CA 1
ATOM 2417 C C . GLY A 1 315 ? 3.981 25.782 13.452 1.00 52.81 315 GLY A C 1
ATOM 2418 O O . GLY A 1 315 ? 3.989 26.922 13.909 1.00 52.81 315 GLY A O 1
ATOM 2419 N N . GLY A 1 316 ? 5.116 25.114 13.206 1.00 42.34 316 GLY A N 1
ATOM 2420 C CA . GLY A 1 316 ? 6.446 25.751 13.219 1.00 42.34 316 GLY A CA 1
ATOM 2421 C C . GLY A 1 316 ? 6.541 26.978 12.287 1.00 42.34 316 GLY A C 1
ATOM 2422 O O . GLY A 1 316 ? 5.652 27.154 11.464 1.00 42.34 316 GLY A O 1
ATOM 2423 N N . PRO A 1 317 ? 7.596 27.812 12.380 1.00 38.75 317 PRO A N 1
ATOM 2424 C CA . PRO A 1 317 ? 7.655 29.218 11.923 1.00 38.75 317 PRO A CA 1
ATOM 2425 C C . PRO A 1 317 ? 7.252 29.543 10.465 1.00 38.75 317 PRO A C 1
ATOM 2427 O O . PRO A 1 317 ? 7.025 30.708 10.156 1.00 38.75 317 PRO A O 1
ATOM 2430 N N . ASP A 1 318 ? 7.063 28.547 9.599 1.00 39.50 318 ASP A N 1
ATOM 2431 C CA . ASP A 1 318 ? 6.416 28.689 8.281 1.00 39.50 318 ASP A CA 1
ATOM 2432 C C . ASP A 1 318 ? 4.864 28.796 8.363 1.00 39.50 318 ASP A C 1
ATOM 2434 O O . ASP A 1 318 ? 4.176 28.995 7.360 1.00 39.50 318 ASP A O 1
ATOM 2438 N N . SER A 1 319 ? 4.280 28.665 9.557 1.00 35.12 319 SER A N 1
ATOM 2439 C CA . SER A 1 319 ? 2.839 28.547 9.834 1.00 35.12 319 SER A CA 1
ATOM 2440 C C . SER A 1 319 ? 2.030 29.835 9.742 1.00 35.12 319 SER A C 1
ATOM 2442 O O . SER A 1 319 ? 0.801 29.776 9.790 1.00 35.12 319 SER A O 1
ATOM 2444 N N . ALA A 1 320 ? 2.670 30.983 9.507 1.00 32.47 320 ALA A N 1
ATOM 2445 C CA . ALA A 1 320 ? 1.965 32.230 9.202 1.00 32.47 320 ALA A CA 1
ATOM 2446 C C . ALA A 1 320 ? 1.111 32.138 7.915 1.00 32.47 320 ALA A C 1
ATOM 2448 O O . ALA A 1 320 ? 0.258 32.988 7.677 1.00 32.47 320 ALA A O 1
ATOM 2449 N N . THR A 1 321 ? 1.285 31.080 7.113 1.00 34.66 321 THR A N 1
ATOM 2450 C CA . THR A 1 321 ? 0.438 30.757 5.950 1.00 34.66 321 THR A CA 1
ATOM 2451 C C . THR A 1 321 ? -0.564 29.616 6.195 1.00 34.66 321 THR A C 1
ATOM 2453 O O . THR A 1 321 ? -1.461 29.405 5.385 1.00 34.66 321 TH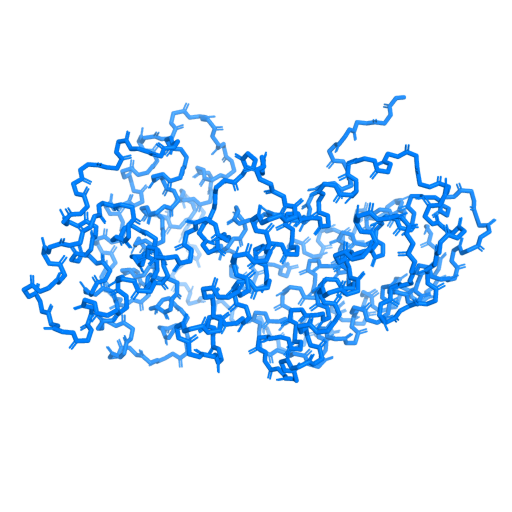R A O 1
ATOM 2456 N N . ALA A 1 322 ? -0.492 28.917 7.334 1.00 35.88 322 ALA A N 1
ATOM 2457 C CA . ALA A 1 322 ? -1.308 27.733 7.642 1.00 35.88 322 ALA A CA 1
ATOM 2458 C C . ALA A 1 322 ? -2.698 28.051 8.235 1.00 35.88 322 ALA A C 1
ATOM 2460 O O . ALA A 1 322 ? -3.467 27.141 8.533 1.00 35.88 322 ALA A O 1
ATOM 2461 N N . GLY A 1 323 ? -3.038 29.338 8.385 1.00 29.50 323 GLY A N 1
ATOM 2462 C CA . GLY A 1 323 ? -4.406 29.790 8.674 1.00 29.50 323 GLY A CA 1
ATOM 2463 C C . GLY A 1 323 ? -5.341 29.727 7.460 1.00 29.50 323 GLY A C 1
ATOM 2464 O O . GLY A 1 323 ? -6.547 29.925 7.599 1.00 29.50 323 GLY A O 1
ATOM 2465 N N . GLN A 1 324 ? -4.808 29.441 6.270 1.00 31.14 324 GLN A N 1
ATOM 2466 C CA . GLN A 1 324 ? -5.617 29.070 5.118 1.00 31.14 324 GLN A CA 1
ATOM 2467 C C . GLN A 1 324 ? -5.882 27.568 5.196 1.00 31.14 324 GLN A C 1
ATOM 2469 O O . GLN A 1 324 ? -4.949 26.774 5.332 1.00 31.14 324 GLN A O 1
ATOM 2474 N N . ALA A 1 325 ? -7.160 27.179 5.123 1.00 34.41 325 ALA A N 1
ATOM 2475 C CA . ALA A 1 325 ? -7.553 25.795 4.871 1.00 34.41 325 ALA A CA 1
ATOM 2476 C C . ALA A 1 325 ? -6.627 25.198 3.797 1.00 34.41 325 ALA A C 1
ATOM 2478 O O . ALA A 1 325 ? -6.287 25.941 2.870 1.00 34.41 325 ALA A O 1
ATOM 2479 N N . PRO A 1 326 ? -6.194 23.921 3.907 1.00 41.34 326 PRO A N 1
ATOM 2480 C CA . PRO A 1 326 ? -5.307 23.320 2.918 1.00 41.34 326 PRO A CA 1
ATOM 2481 C C . PRO A 1 326 ? -5.880 23.637 1.546 1.00 41.34 326 PRO A C 1
ATOM 2483 O O . PRO A 1 326 ? -7.008 23.236 1.257 1.00 41.34 326 PRO A O 1
ATOM 2486 N N . THR A 1 327 ? -5.149 24.438 0.766 1.00 43.12 327 THR A N 1
ATOM 2487 C CA . THR A 1 327 ? -5.572 24.840 -0.567 1.00 43.12 327 THR A CA 1
ATOM 2488 C C . THR A 1 327 ? -5.890 23.548 -1.285 1.00 43.12 327 THR A C 1
ATOM 2490 O O . THR A 1 327 ? -5.024 22.683 -1.451 1.00 43.12 327 THR A O 1
ATOM 2493 N N . THR A 1 328 ? -7.169 23.356 -1.597 1.00 54.31 328 THR A N 1
ATOM 2494 C CA . THR A 1 328 ? -7.601 22.241 -2.419 1.00 54.31 328 THR A CA 1
ATOM 2495 C C . THR A 1 328 ? -6.714 22.275 -3.651 1.00 54.31 328 THR A C 1
ATOM 2497 O O . THR A 1 328 ? -6.555 23.321 -4.286 1.00 54.31 328 THR A O 1
ATOM 2500 N N . VAL A 1 329 ? -6.032 21.165 -3.938 1.00 62.94 329 VAL A N 1
ATOM 2501 C CA . VAL A 1 329 ? -5.272 21.075 -5.182 1.00 62.94 329 VAL A CA 1
ATOM 2502 C C . VAL A 1 329 ? -6.298 21.257 -6.284 1.00 62.94 329 VAL A C 1
ATOM 2504 O O . VAL A 1 329 ? -7.193 20.427 -6.431 1.00 62.94 329 VAL A O 1
ATOM 2507 N N . GLY A 1 330 ? -6.213 22.381 -6.994 1.00 73.94 330 GLY A N 1
ATOM 2508 C CA . GLY A 1 330 ? -7.152 22.671 -8.063 1.00 73.94 330 GLY A CA 1
ATOM 2509 C C . GLY A 1 330 ? -7.106 21.540 -9.096 1.00 73.94 330 GLY A C 1
ATOM 2510 O O . GLY A 1 330 ? -6.009 21.054 -9.392 1.00 73.94 330 GLY A O 1
ATOM 2511 N N . PRO A 1 331 ? -8.253 21.130 -9.666 1.00 79.62 331 PRO A N 1
ATOM 2512 C CA . PRO A 1 331 ? -8.306 20.062 -10.670 1.00 79.62 331 PRO A CA 1
ATOM 2513 C C . PRO A 1 331 ? -7.349 20.328 -11.841 1.00 79.62 331 PRO A C 1
ATOM 2515 O O . PRO A 1 331 ? -6.748 19.407 -12.386 1.00 79.62 331 PRO A O 1
ATOM 2518 N N . GLU A 1 332 ? -7.115 21.604 -12.148 1.00 85.75 332 GLU A N 1
ATOM 2519 C CA . GLU A 1 332 ? -6.159 22.040 -13.160 1.00 85.75 332 GLU A CA 1
ATOM 2520 C C . GLU A 1 332 ? -4.709 21.639 -12.855 1.00 85.75 332 GLU A C 1
ATOM 2522 O O . GLU A 1 332 ? -3.992 21.173 -13.737 1.00 85.75 332 GLU A O 1
ATOM 2527 N N . ARG A 1 333 ? -4.272 21.750 -11.596 1.00 84.94 333 ARG A N 1
ATOM 2528 C CA . ARG A 1 333 ? -2.914 21.353 -11.200 1.00 84.94 333 ARG A CA 1
ATOM 2529 C C . ARG A 1 333 ? -2.731 19.840 -11.310 1.00 84.94 333 ARG A C 1
ATOM 2531 O O . ARG A 1 333 ? -1.689 19.389 -11.775 1.00 84.94 333 ARG A O 1
ATOM 2538 N N . VAL A 1 334 ? -3.745 19.061 -10.926 1.00 85.75 334 VAL A N 1
ATOM 2539 C CA . VAL A 1 334 ? -3.724 17.596 -11.085 1.00 85.75 334 VAL A CA 1
ATOM 2540 C C . VAL A 1 334 ? -3.641 17.216 -12.563 1.00 85.75 334 VAL A C 1
ATOM 2542 O O . VAL A 1 334 ? -2.824 16.369 -12.917 1.00 85.75 334 VAL A O 1
ATOM 2545 N N . ARG A 1 335 ? -4.415 17.886 -13.425 1.00 88.69 335 ARG A N 1
ATOM 2546 C CA . ARG A 1 335 ? -4.409 17.677 -14.879 1.00 88.69 335 ARG A CA 1
ATOM 2547 C C . ARG A 1 335 ? -3.040 17.953 -15.503 1.00 88.69 335 ARG A C 1
ATOM 2549 O O . ARG A 1 335 ? -2.514 17.095 -16.201 1.00 88.69 335 ARG A O 1
ATOM 2556 N N . ILE A 1 336 ? -2.416 19.086 -15.172 1.00 89.50 336 ILE A N 1
ATOM 2557 C CA . ILE A 1 336 ? -1.060 19.427 -15.641 1.00 89.50 336 ILE A CA 1
ATOM 2558 C C . ILE A 1 336 ? -0.045 18.353 -15.224 1.00 89.50 336 ILE A C 1
ATOM 2560 O O . ILE A 1 336 ? 0.837 17.989 -16.002 1.00 89.50 336 ILE A O 1
ATOM 2564 N N . LEU A 1 337 ? -0.145 17.838 -13.994 1.00 88.81 337 LEU A N 1
ATOM 2565 C CA . LEU A 1 337 ? 0.753 16.780 -13.531 1.00 88.81 337 LEU A CA 1
ATOM 2566 C C . LEU A 1 337 ? 0.505 15.451 -14.232 1.00 88.81 337 LEU A C 1
ATOM 2568 O O . LEU A 1 337 ? 1.477 14.785 -14.584 1.00 88.81 337 LEU A O 1
ATOM 2572 N N . LEU A 1 338 ? -0.757 15.098 -14.474 1.00 90.81 338 LEU A N 1
ATOM 2573 C CA . LEU A 1 338 ? -1.116 13.908 -15.237 1.00 90.81 338 LEU A CA 1
ATOM 2574 C C . LEU A 1 338 ? -0.505 13.973 -16.635 1.00 90.81 338 LEU A C 1
ATOM 2576 O O . LEU A 1 338 ? 0.235 13.065 -17.005 1.00 90.81 338 LEU A O 1
ATOM 2580 N N . ASP A 1 339 ? -0.703 15.077 -17.355 1.00 91.75 339 ASP A N 1
ATOM 2581 C CA . ASP A 1 339 ? -0.146 15.269 -18.697 1.00 91.75 339 ASP A CA 1
ATOM 2582 C C . ASP A 1 339 ? 1.385 15.138 -18.696 1.00 91.75 339 ASP A C 1
ATOM 2584 O O . ASP A 1 339 ? 1.961 14.447 -19.540 1.00 91.75 339 ASP A O 1
ATOM 2588 N N . ARG A 1 340 ? 2.069 15.732 -17.708 1.00 93.19 340 ARG A N 1
ATOM 2589 C CA . ARG A 1 340 ? 3.536 15.650 -17.582 1.00 93.19 340 ARG A CA 1
ATOM 2590 C C . ARG A 1 340 ? 4.034 14.235 -17.285 1.00 93.19 340 ARG A C 1
ATOM 2592 O O . ARG A 1 340 ? 5.010 13.799 -17.901 1.00 93.19 340 ARG A O 1
ATOM 2599 N N . VAL A 1 341 ? 3.393 13.526 -16.354 1.00 92.00 341 VAL A N 1
ATOM 2600 C CA . VAL A 1 341 ? 3.733 12.132 -16.015 1.00 92.00 341 VAL A CA 1
ATOM 2601 C C . VAL A 1 341 ? 3.517 11.236 -17.231 1.00 92.00 341 VAL A C 1
ATOM 2603 O O . VAL A 1 341 ? 4.420 10.494 -17.611 1.00 92.00 341 VAL A O 1
ATOM 2606 N N . MET A 1 342 ? 2.364 11.353 -17.891 1.00 95.00 342 MET A N 1
ATOM 2607 C CA . MET A 1 342 ? 2.028 10.550 -19.067 1.00 95.00 342 MET A CA 1
ATOM 2608 C C . MET A 1 342 ? 2.959 10.837 -20.247 1.00 95.00 342 MET A C 1
ATOM 2610 O O . MET A 1 342 ? 3.395 9.902 -20.919 1.00 95.00 342 MET A O 1
ATOM 2614 N N . THR A 1 343 ? 3.336 12.101 -20.458 1.00 93.00 343 THR A N 1
ATOM 2615 C CA . THR A 1 343 ? 4.336 12.485 -21.468 1.00 93.00 343 THR A CA 1
ATOM 2616 C C . THR A 1 343 ? 5.688 11.851 -21.158 1.00 93.00 343 THR A C 1
ATOM 2618 O O . THR A 1 343 ? 6.282 11.219 -22.024 1.00 93.00 343 THR A O 1
ATOM 2621 N N . THR A 1 344 ? 6.140 11.914 -19.902 1.00 92.12 344 THR A N 1
ATOM 2622 C CA . THR A 1 344 ? 7.421 11.316 -19.484 1.00 92.12 344 THR A CA 1
ATOM 2623 C C . THR A 1 344 ? 7.426 9.800 -19.689 1.00 92.12 344 THR A C 1
ATOM 2625 O O . THR A 1 344 ? 8.395 9.245 -20.205 1.00 92.12 344 THR A O 1
ATOM 2628 N N . LEU A 1 345 ? 6.326 9.124 -19.344 1.00 92.06 345 LEU A N 1
ATOM 2629 C CA . LEU A 1 345 ? 6.174 7.690 -19.580 1.00 92.06 345 LEU A CA 1
ATOM 2630 C C . LEU A 1 345 ? 6.142 7.367 -21.080 1.00 92.06 345 LEU A C 1
ATOM 2632 O O . LEU A 1 345 ? 6.691 6.347 -21.489 1.00 92.06 345 LEU A O 1
ATOM 2636 N N . THR A 1 346 ? 5.543 8.213 -21.919 1.00 90.25 346 THR A N 1
ATOM 2637 C CA . THR A 1 346 ? 5.365 7.952 -23.360 1.00 90.25 346 THR A CA 1
ATOM 2638 C C . THR A 1 346 ? 6.616 8.257 -24.185 1.00 90.25 346 THR A C 1
ATOM 2640 O O . THR A 1 346 ? 7.010 7.425 -25.003 1.00 90.25 346 THR A O 1
ATOM 2643 N N . ASP A 1 347 ? 7.278 9.388 -23.935 1.00 85.25 347 ASP A N 1
ATOM 2644 C CA . ASP A 1 347 ? 8.405 9.895 -24.732 1.00 85.25 347 ASP A CA 1
ATOM 2645 C C . ASP A 1 347 ? 9.644 8.990 -24.688 1.00 85.25 347 ASP A C 1
ATOM 2647 O O . ASP A 1 347 ? 10.520 9.080 -25.551 1.00 85.25 347 ASP A O 1
ATOM 2651 N N . GLY A 1 348 ? 9.745 8.111 -23.686 1.00 65.00 348 GLY A N 1
ATOM 2652 C CA . GLY A 1 348 ? 10.774 7.071 -23.627 1.00 65.00 348 GLY A CA 1
ATOM 2653 C C . GLY A 1 348 ? 12.208 7.585 -23.448 1.00 65.00 348 GLY A C 1
ATOM 2654 O O . GLY A 1 348 ? 13.152 6.799 -23.608 1.00 65.00 348 GLY A O 1
ATOM 2655 N N . ARG A 1 349 ? 12.377 8.881 -23.144 1.00 64.94 349 ARG A N 1
ATOM 2656 C CA . ARG A 1 349 ? 13.659 9.481 -22.757 1.00 64.94 349 ARG A CA 1
ATOM 2657 C C . ARG A 1 349 ? 13.936 9.152 -21.288 1.00 64.94 349 ARG A C 1
ATOM 2659 O O . ARG A 1 349 ? 13.020 9.223 -20.474 1.00 64.94 349 ARG A O 1
ATOM 2666 N N . HIS A 1 350 ? 15.208 8.861 -21.002 1.00 59.06 350 HIS A N 1
ATOM 2667 C CA . HIS A 1 350 ? 15.774 8.340 -19.743 1.00 59.06 350 HIS A CA 1
ATOM 2668 C C . HIS A 1 350 ? 15.583 6.839 -19.578 1.00 59.06 350 HIS A C 1
ATOM 2670 O O . HIS A 1 350 ? 14.430 6.372 -19.503 1.00 59.06 350 HIS A O 1
#

Secondary structure (DSSP, 8-state):
---TTTTSSSS--GGGTT--HHHHHHHHHHHHHT--SHHHHHHHHHHHHHHHHHTT-HHHHHHHHHHHHHHHHHTTTSTTHHHHHHHHHHHHHHHHHHHHHHS-HHHHHHHHHHHHHHHHHS-S--TTS---HHHHHH-TTHHHHHHHHHHHHHHHHHHHHHHHS-HHHHHHHHHHHHHH-TT-----TT-TTTHHHHHHHHHHHHH-HHHHTTS-HHHHHHHHHHHHHHHHHHHHTT-HHHHHHHHHHHHHHHHHT-SSTTS-HHHHHHHHHHHHHHHHHTT-HHHHHHHHHHHHHHHTTS-HHHHHHHHHHTT-GGGGGTTS------HHHHHHHHHHHHHHHHH---

Mean predicted aligned error: 10.42 Å

Nearest PDB structures (foldseek):
  8gl8-assembly1_I  TM=3.288E-01  e=3.496E-01  Flavobacterium johnsoniae
  4zlh-assembly1_A  TM=2.847E-01  e=3.358E-01  Escherichia coli O157:H7
  2hr2-assembly2_B  TM=4.049E-01  e=1.425E+00  Chlorobaculum tepidum TLS
  6vfk-assembly1_B  TM=1.930E-01  e=4.695E-02  synthetic construct
  4n5c-assembly7_G  TM=2.419E-01  e=3.589E+00  Saccharomyces cerevisiae S288C

Sequence (350 aa):
MMTTSRWLGYLSDESRVTATVPRLCDKVERRLSEITCTAQVFEAANLFALMLFRAGMTDDARTVCHAELAFALRRRGRSDWPETVAFAVQPQINLLRLDGYAGDHHRGLRGLQELAEISRTRGGALPDADISSPDWAVVPDWNLLRNTIRDVVIADTCKVTHRRSTAAALLEAAAVLRAHWPLSSHSGAQHAYEAPYLVDAVRAERDGVAAVGGIGRRSGLTRAIQLCHLASQLAQAGERGPAEAHAQTAQRFVAQAGSLTLQSRLTRLRIRCAIADTLHATGHVSRARAEFEQVVLELDGEDPALACDIVRRLGGPDSATAGQAPTTVGPERVRILLDRVMTTLTDGRH

pLDDT: mean 75.25, std 17.24, range [23.56, 97.12]

Solvent-accessible surface area (backbone atoms only — not comparable to full-atom values): 18907 Å² total; per-residue (Å²): 135,86,67,83,64,76,83,60,76,69,84,74,55,68,88,56,74,79,67,51,61,55,59,41,49,57,51,32,54,53,38,62,74,65,58,79,41,53,66,44,50,54,54,26,47,55,51,42,26,53,33,30,43,74,70,68,38,50,68,60,19,48,52,48,28,53,42,49,41,53,37,38,60,71,36,62,90,43,96,60,30,39,59,37,58,62,57,40,50,54,38,52,52,48,50,33,46,48,22,25,73,78,56,53,41,69,58,14,52,51,43,39,51,45,46,44,42,30,41,73,69,57,38,60,52,49,88,89,42,100,50,33,38,77,56,54,70,57,28,86,60,45,71,59,56,29,52,52,48,43,56,47,35,43,30,50,52,36,47,34,34,56,78,77,49,54,66,64,57,27,46,52,54,19,49,56,49,41,72,76,47,80,74,69,85,74,83,55,87,52,23,39,89,41,38,62,34,44,46,53,38,56,50,18,61,74,70,31,76,72,40,51,74,70,55,54,44,68,17,25,44,53,43,18,54,52,25,22,54,52,14,35,53,30,24,73,73,65,39,47,68,66,12,45,56,30,41,55,52,18,50,53,25,49,65,66,33,45,79,71,81,87,52,58,72,66,57,49,42,52,50,40,47,42,48,16,52,25,31,41,55,64,67,40,48,73,61,14,46,54,38,43,52,51,37,52,70,72,40,80,74,79,46,61,69,60,44,54,51,45,43,59,74,72,50,42,95,78,34,90,62,64,84,50,73,81,69,72,70,50,70,66,59,56,48,56,49,50,54,52,48,52,46,52,45,66,71,66,68,90

Foldseek 3Di:
DDDPCLLPVALDCPVCVPDALVNLLVVLVVLLVVDDDPSSLLVSLLSLLVSCVNVVNLVLSLVSLLLLQVLLVVCPPPPCNLVSLLSNVSSLLVNLLSCLPPRPVVLSLVQLVQLVCCLQPVAHARPSHRQGSVSLVSNPPNPVSSLSSLQSSQQSNQVSCVNPHDLVSSLVSLVVSCVSPVPSVDDDQRGSVCSVLCNQCVVLVVVDDVSLLVGALSSLQSQLLVLLSVLLSCLVVVNLVSSVVSLVSSVSSVVNSPPPVPDDLVVVLVSLQSSLSSCVSNPVPVVSLVSLVVSLVSCVPVDVPSNVVSCVVNQPPVNVVVVDDPPDCPVVSSVVSSVSSSCSSPVSDD